Protein AF-A0A847LCC8-F1 (afdb_monomer_lite)

Structure (mmCIF, N/CA/C/O backbone):
data_AF-A0A847LCC8-F1
#
_entry.id   AF-A0A847LCC8-F1
#
loop_
_atom_site.group_PDB
_atom_site.id
_atom_site.type_symbol
_atom_site.label_atom_id
_atom_site.label_alt_id
_atom_site.label_comp_id
_atom_site.label_asym_id
_atom_site.label_entity_id
_atom_site.label_seq_id
_atom_site.pdbx_PDB_ins_code
_atom_site.Cartn_x
_atom_site.Cartn_y
_atom_site.Cartn_z
_atom_site.occupancy
_atom_site.B_iso_or_equiv
_atom_site.auth_seq_id
_atom_site.auth_comp_id
_atom_site.auth_asym_id
_atom_site.auth_atom_id
_atom_site.pdbx_PDB_model_num
ATOM 1 N N . MET A 1 1 ? -19.290 20.748 31.451 1.00 50.44 1 MET A N 1
ATOM 2 C CA . MET A 1 1 ? -19.610 19.726 30.429 1.00 50.44 1 MET A CA 1
ATOM 3 C C . MET A 1 1 ? -18.477 18.704 30.415 1.00 50.44 1 MET A C 1
ATOM 5 O O . MET A 1 1 ? -17.338 19.113 30.254 1.00 50.44 1 MET A O 1
ATOM 9 N N . ASN A 1 2 ? -18.740 17.424 30.703 1.00 63.62 2 ASN A N 1
ATOM 10 C CA . ASN A 1 2 ? -17.692 16.391 30.774 1.00 63.62 2 ASN A CA 1
ATOM 11 C C . ASN A 1 2 ? -17.306 15.938 29.350 1.00 63.62 2 ASN A C 1
ATOM 13 O O . ASN A 1 2 ? -18.190 15.743 28.515 1.00 63.62 2 ASN A O 1
ATOM 17 N N . LEU A 1 3 ? -16.008 15.760 29.081 1.00 32.47 3 LEU A N 1
ATOM 18 C CA . LEU A 1 3 ? -15.444 15.295 27.805 1.00 32.47 3 LEU A CA 1
ATOM 19 C C . LEU A 1 3 ? -16.153 14.038 27.263 1.00 32.47 3 LEU A C 1
ATOM 21 O O . LEU A 1 3 ? -16.410 13.941 26.067 1.00 32.47 3 LEU A O 1
ATOM 25 N N . ALA A 1 4 ? -16.569 13.126 28.146 1.00 39.47 4 ALA A N 1
ATOM 26 C CA . ALA A 1 4 ? -17.314 11.919 27.785 1.00 39.47 4 ALA A CA 1
ATOM 27 C C . ALA A 1 4 ? -18.737 12.193 27.253 1.00 39.47 4 ALA A C 1
ATOM 29 O O . ALA A 1 4 ? -19.298 11.384 26.516 1.00 39.47 4 ALA A O 1
ATOM 30 N N . ALA A 1 5 ? -19.359 13.312 27.630 1.00 43.81 5 ALA A N 1
ATOM 31 C CA . ALA A 1 5 ? -20.642 13.736 27.066 1.00 43.81 5 ALA A CA 1
ATOM 32 C C . ALA A 1 5 ? -20.447 14.359 25.677 1.00 43.81 5 ALA A C 1
ATOM 34 O O . ALA A 1 5 ? -21.179 14.019 24.753 1.00 43.81 5 ALA A O 1
ATOM 35 N N . ARG A 1 6 ? -19.402 15.180 25.509 1.00 47.28 6 ARG A N 1
ATOM 36 C CA . ARG A 1 6 ? -19.095 15.833 24.229 1.00 47.28 6 ARG A CA 1
ATOM 37 C C . ARG A 1 6 ? -18.637 14.844 23.154 1.00 47.28 6 ARG A C 1
ATOM 39 O O . ARG A 1 6 ? -19.018 14.980 22.000 1.00 47.28 6 ARG A O 1
ATOM 46 N N . LEU A 1 7 ? -17.885 13.812 23.541 1.00 43.38 7 LEU A N 1
ATOM 47 C CA . LEU A 1 7 ? -17.508 12.709 22.652 1.00 43.38 7 LEU A CA 1
ATOM 48 C C . LEU A 1 7 ? -18.726 11.912 22.171 1.00 43.38 7 LEU A C 1
ATOM 50 O O . LEU A 1 7 ? -18.793 11.575 20.994 1.00 43.38 7 LEU A O 1
ATOM 54 N N . ARG A 1 8 ? -19.704 11.639 23.045 1.00 54.06 8 ARG A N 1
ATOM 55 C CA . ARG A 1 8 ? -20.951 10.955 22.657 1.00 54.06 8 ARG A CA 1
ATOM 56 C C . ARG A 1 8 ? -21.787 11.792 21.692 1.00 54.06 8 ARG A C 1
ATOM 58 O O . ARG A 1 8 ? -22.306 11.246 20.729 1.00 54.06 8 ARG A O 1
ATOM 65 N N . GLU A 1 9 ? -21.862 13.098 21.925 1.00 56.12 9 GLU A N 1
ATOM 66 C CA . GLU A 1 9 ? -22.558 14.052 21.056 1.00 56.12 9 GLU A CA 1
ATOM 67 C C . GLU A 1 9 ? -21.910 14.126 19.664 1.00 56.12 9 GLU A C 1
ATOM 69 O O . GLU A 1 9 ? -22.580 13.865 18.673 1.00 56.12 9 GLU A O 1
ATOM 74 N N . MET A 1 10 ? -20.588 14.327 19.588 1.00 48.41 10 MET A N 1
ATOM 75 C CA . MET A 1 10 ? -19.845 14.320 18.317 1.00 48.41 10 MET A CA 1
ATOM 76 C C . MET A 1 10 ? -19.933 12.975 17.586 1.00 48.41 10 MET A C 1
ATOM 78 O O . MET A 1 10 ? -19.999 12.935 16.360 1.00 48.41 10 MET A O 1
ATOM 82 N N . THR A 1 11 ? -19.937 11.863 18.327 1.00 51.81 11 THR A N 1
ATOM 83 C CA . THR A 1 11 ? -20.130 10.534 17.734 1.00 51.81 11 THR A CA 1
ATOM 84 C C . THR A 1 11 ? -21.536 10.419 17.147 1.00 51.81 11 THR A C 1
ATOM 86 O O . THR A 1 11 ? -21.679 9.939 16.030 1.00 51.81 11 THR A O 1
ATOM 89 N N . GLY A 1 12 ? -22.563 10.915 17.846 1.00 56.81 12 GLY A N 1
ATOM 90 C CA . GLY A 1 12 ? -23.940 10.965 17.349 1.00 56.81 12 GLY A CA 1
ATOM 91 C C . GLY A 1 12 ? -24.100 11.827 16.094 1.00 56.81 12 GLY A C 1
ATOM 92 O O . GLY A 1 12 ? -24.717 11.384 15.130 1.00 56.81 12 GLY A O 1
ATOM 93 N N . GLU A 1 13 ? -23.490 13.015 16.065 1.00 63.62 13 GLU A N 1
ATOM 94 C CA . GLU A 1 13 ? -23.486 13.903 14.892 1.00 63.62 13 GLU A CA 1
ATOM 95 C C . GLU A 1 13 ? -22.791 13.254 13.687 1.00 63.62 13 GLU A C 1
ATOM 97 O O . GLU A 1 13 ? -23.299 13.305 12.567 1.00 63.62 13 GLU A O 1
ATOM 102 N N . MET A 1 14 ? -21.654 12.589 13.914 1.00 53.84 14 MET A N 1
ATOM 103 C CA . MET A 1 14 ? -20.924 11.878 12.865 1.00 53.84 14 MET A CA 1
ATOM 104 C C . MET A 1 14 ? -21.705 10.663 12.345 1.00 53.84 14 MET A C 1
ATOM 106 O O . MET A 1 14 ? -21.714 10.417 11.143 1.00 53.84 14 MET A O 1
ATOM 110 N N . LEU A 1 15 ? -22.383 9.917 13.225 1.00 58.84 15 LEU A N 1
ATOM 111 C CA . LEU A 1 15 ? -23.247 8.797 12.844 1.00 58.84 15 LEU A CA 1
ATOM 112 C C . LEU A 1 15 ? -24.429 9.273 11.988 1.00 58.84 15 LEU A C 1
ATOM 114 O O . LEU A 1 15 ? -24.654 8.706 10.923 1.00 58.84 15 LEU A O 1
ATOM 118 N N . ALA A 1 16 ? -25.101 10.353 12.394 1.00 60.75 16 ALA A N 1
ATOM 119 C CA . ALA A 1 16 ? -26.217 10.944 11.656 1.00 60.75 16 ALA A CA 1
ATOM 120 C C . ALA A 1 16 ? -25.798 11.509 10.287 1.00 60.75 16 ALA A C 1
ATOM 122 O O . ALA A 1 16 ? -26.540 11.402 9.314 1.00 60.75 16 ALA A O 1
ATOM 123 N N . ALA A 1 17 ? -24.593 12.081 10.185 1.00 56.44 17 ALA A N 1
ATOM 124 C CA . ALA A 1 17 ? -24.043 12.548 8.913 1.00 56.44 17 ALA A CA 1
ATOM 125 C C . ALA A 1 17 ? -23.745 11.398 7.935 1.00 56.44 17 ALA A C 1
ATOM 127 O O . ALA A 1 17 ? -23.802 11.602 6.722 1.00 56.44 17 ALA A O 1
ATOM 128 N N . LEU A 1 18 ? -23.434 10.204 8.452 1.00 52.88 18 LEU A N 1
ATOM 129 C CA . LEU A 1 18 ? -23.221 9.009 7.637 1.00 52.88 18 LEU A CA 1
ATOM 130 C C . LEU A 1 18 ? -24.541 8.407 7.137 1.00 52.88 18 LEU A C 1
ATOM 132 O O . LEU A 1 18 ? -24.569 7.939 6.012 1.00 52.88 18 LEU A O 1
ATOM 136 N N . ASP A 1 19 ? -25.632 8.464 7.902 1.00 58.28 19 ASP A N 1
ATOM 137 C CA . ASP A 1 19 ? -26.914 7.862 7.485 1.00 58.28 19 ASP A CA 1
ATOM 138 C C . ASP A 1 19 ? -27.663 8.677 6.399 1.00 58.28 19 ASP A C 1
ATOM 140 O O . ASP A 1 19 ? -28.569 8.165 5.750 1.00 58.28 19 ASP A O 1
ATOM 144 N N . GLY A 1 20 ? -27.241 9.920 6.119 1.00 45.81 20 GLY A N 1
ATOM 145 C CA . GLY A 1 20 ? -27.785 10.764 5.045 1.00 45.81 20 GLY A CA 1
ATOM 146 C C . GLY A 1 20 ? -29.237 11.243 5.273 1.00 45.81 20 GLY A C 1
ATOM 147 O O . GLY A 1 20 ? -29.994 10.656 6.041 1.00 45.81 20 GLY A O 1
ATOM 148 N N . PRO A 1 21 ? -29.676 12.352 4.644 1.00 44.09 21 PRO A N 1
ATOM 149 C CA . PRO A 1 21 ? -31.056 12.807 4.773 1.00 44.09 21 PRO A CA 1
ATOM 150 C C . PRO A 1 21 ? -31.989 11.941 3.917 1.00 44.09 21 PRO A C 1
ATOM 152 O O . PRO A 1 21 ? -31.964 12.022 2.687 1.00 44.09 21 PRO A O 1
ATOM 155 N N . ASP A 1 22 ? -32.848 11.167 4.578 1.00 51.97 22 ASP A N 1
ATOM 156 C CA . ASP A 1 22 ? -34.027 10.537 3.984 1.00 51.97 22 ASP A CA 1
ATOM 157 C C . ASP A 1 22 ? -34.842 11.600 3.223 1.00 51.97 22 ASP A C 1
ATOM 159 O O . ASP A 1 22 ? -35.244 12.628 3.784 1.00 51.97 22 ASP A O 1
ATOM 163 N N . ARG A 1 23 ? -35.030 11.413 1.913 1.00 43.56 23 ARG A N 1
ATOM 164 C CA . ARG A 1 23 ? -35.860 12.307 1.098 1.00 43.56 23 ARG A CA 1
ATOM 165 C C . ARG A 1 23 ? -36.958 11.52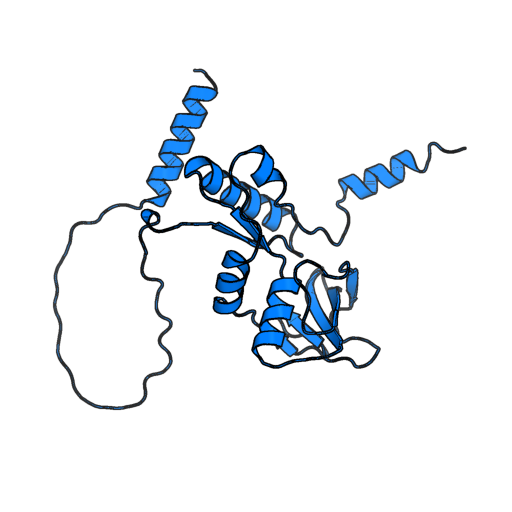9 0.397 1.00 43.56 23 ARG A C 1
ATOM 167 O O . ARG A 1 23 ? -36.759 10.897 -0.638 1.00 43.56 23 ARG A O 1
ATOM 174 N N . ALA A 1 24 ? -38.133 11.691 1.001 1.00 33.00 24 ALA A N 1
ATOM 175 C CA . ALA A 1 24 ? -39.467 11.599 0.437 1.00 33.00 24 ALA A CA 1
ATOM 176 C C . ALA A 1 24 ? -39.534 11.945 -1.063 1.00 33.00 24 ALA A C 1
ATOM 178 O O . ALA A 1 24 ? -38.885 12.874 -1.549 1.00 33.00 24 ALA A O 1
ATOM 179 N N . GLY A 1 25 ? -40.342 11.159 -1.774 1.00 37.19 25 GLY A N 1
ATOM 180 C CA . GLY A 1 25 ? -40.363 11.072 -3.227 1.00 37.19 25 GLY A CA 1
ATOM 181 C C . GLY A 1 25 ? -40.887 12.282 -4.004 1.00 37.19 25 GLY A C 1
ATOM 182 O O . GLY A 1 25 ? -41.509 13.198 -3.477 1.00 37.19 25 GLY A O 1
ATOM 183 N N . SER A 1 26 ? -40.638 12.218 -5.314 1.00 30.36 26 SER A N 1
ATOM 184 C CA . SER A 1 26 ? -41.288 12.979 -6.392 1.00 30.36 26 SER A CA 1
ATOM 185 C C . SER A 1 26 ? -40.983 12.271 -7.736 1.00 30.36 26 SER A C 1
ATOM 187 O O . SER A 1 26 ? -40.106 11.404 -7.754 1.00 30.36 26 SER A O 1
ATOM 189 N N . PRO A 1 27 ? -41.733 12.490 -8.832 1.00 34.44 27 PRO A N 1
ATOM 190 C CA . PRO A 1 27 ? -42.556 11.467 -9.462 1.00 34.44 27 PRO A CA 1
ATOM 191 C C . PRO A 1 27 ? -41.856 10.788 -10.643 1.00 34.44 27 PRO A C 1
ATOM 193 O O . PRO A 1 27 ? -40.940 11.320 -11.265 1.00 34.44 27 PRO A O 1
ATOM 196 N N . ARG A 1 28 ? -42.341 9.585 -10.948 1.00 40.44 28 ARG A N 1
ATOM 197 C CA . ARG A 1 28 ? -41.956 8.782 -12.108 1.00 40.44 28 ARG A CA 1
ATOM 198 C C . ARG A 1 28 ? -42.607 9.363 -13.362 1.00 40.44 28 ARG A C 1
ATOM 200 O O . ARG A 1 28 ? -43.828 9.376 -13.415 1.00 40.44 28 ARG A O 1
ATOM 207 N N . ASP A 1 29 ? -41.805 9.702 -14.363 1.00 31.48 29 ASP A N 1
ATOM 208 C CA . ASP A 1 29 ? -42.234 9.720 -15.763 1.00 31.48 29 ASP A CA 1
ATOM 209 C C . ASP A 1 29 ? -41.169 9.019 -16.612 1.00 31.48 29 ASP A C 1
ATOM 211 O O . ASP A 1 29 ? -39.997 9.398 -16.623 1.00 31.48 29 ASP A O 1
ATOM 215 N N . GLY A 1 30 ? -41.578 7.932 -17.266 1.00 36.09 30 GLY A N 1
ATOM 216 C CA . GLY A 1 30 ? -40.804 7.274 -18.317 1.00 36.09 30 GLY 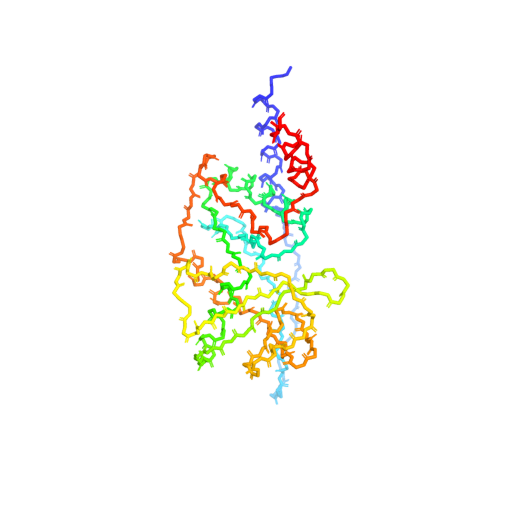A CA 1
ATOM 217 C C . GLY A 1 30 ? -41.080 7.914 -19.680 1.00 36.09 30 GLY A C 1
ATOM 218 O O . GLY A 1 30 ? -42.034 8.674 -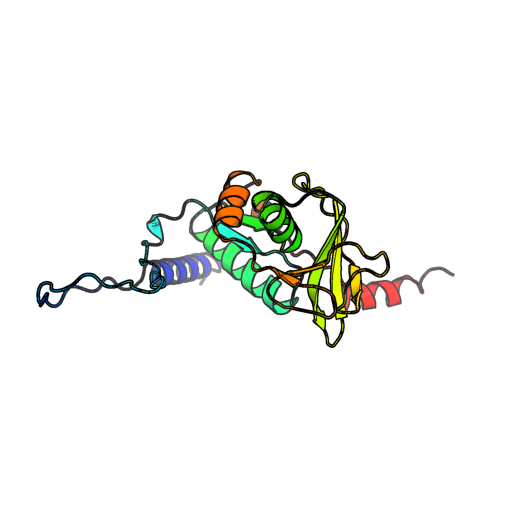19.835 1.00 36.09 30 GLY A O 1
ATOM 219 N N . PRO A 1 31 ? -40.303 7.539 -20.704 1.00 33.38 31 PRO A N 1
ATOM 220 C CA . PRO A 1 31 ? -40.949 6.780 -21.771 1.00 33.38 31 PRO A CA 1
ATOM 221 C C . PRO A 1 31 ? -40.146 5.547 -22.211 1.00 33.38 31 PRO A C 1
ATOM 223 O O . PRO A 1 31 ? -38.953 5.413 -21.945 1.00 33.38 31 PRO A O 1
ATOM 226 N N . GLY A 1 32 ? -40.879 4.620 -22.832 1.00 29.89 32 GLY A N 1
ATOM 227 C CA . GLY A 1 32 ? -40.450 3.303 -23.296 1.00 29.89 32 GLY A CA 1
ATOM 228 C C . GLY A 1 32 ? -39.572 3.284 -24.563 1.00 29.89 32 GLY A C 1
ATOM 229 O O . GLY A 1 32 ? -39.060 4.321 -24.975 1.00 29.89 32 GLY A O 1
ATOM 230 N N . PRO A 1 33 ? -39.357 2.083 -25.138 1.00 47.75 33 PRO A N 1
ATOM 231 C CA . PRO A 1 33 ? -38.092 1.673 -25.754 1.00 47.75 33 PRO A CA 1
ATOM 232 C C . PRO A 1 33 ? -38.113 1.693 -27.288 1.00 47.75 33 PRO A C 1
ATOM 234 O O . PRO A 1 33 ? -39.150 1.397 -27.859 1.00 47.75 33 PRO A O 1
ATOM 237 N N . ASP A 1 34 ? -36.955 1.904 -27.929 1.00 31.31 34 ASP A N 1
ATOM 238 C CA . ASP A 1 34 ? -36.699 1.514 -29.327 1.00 31.31 34 ASP A CA 1
ATOM 239 C C . ASP A 1 34 ? -35.185 1.340 -29.608 1.00 31.31 34 ASP A C 1
ATOM 241 O O . ASP A 1 34 ? -34.398 2.265 -29.412 1.00 31.31 34 ASP A O 1
ATOM 245 N N . GLY A 1 35 ? -34.793 0.163 -30.125 1.00 30.02 35 GLY A N 1
ATOM 246 C CA . GLY A 1 35 ? -33.604 -0.027 -30.981 1.00 30.02 35 GLY A CA 1
ATOM 247 C C . GLY A 1 35 ? -32.305 -0.589 -30.354 1.00 30.02 35 GLY A C 1
ATOM 248 O O . GLY A 1 35 ? -31.765 0.008 -29.424 1.00 30.02 35 GLY A O 1
ATOM 249 N N . PRO A 1 36 ? -31.730 -1.697 -30.884 1.00 44.12 36 PRO A N 1
ATOM 250 C CA . PRO A 1 36 ? -30.499 -2.301 -30.379 1.00 44.12 36 PRO A CA 1
ATOM 251 C C . PRO A 1 36 ? -29.261 -1.689 -31.054 1.00 44.12 36 PRO A C 1
ATOM 253 O O . PRO A 1 36 ? -29.088 -1.762 -32.268 1.00 44.12 36 PRO A O 1
ATOM 256 N N . GLY A 1 37 ? -28.362 -1.118 -30.259 1.00 30.03 37 GLY A N 1
ATOM 257 C CA . GLY A 1 37 ? -27.081 -0.600 -30.727 1.00 30.03 37 GLY A CA 1
ATOM 258 C C . GLY A 1 37 ? -26.143 -0.417 -29.543 1.00 30.03 37 GLY A C 1
ATOM 259 O O . GLY A 1 37 ? -26.525 0.178 -28.541 1.00 30.03 37 GLY A O 1
ATOM 260 N N . ALA A 1 38 ? -24.954 -1.007 -29.636 1.00 45.34 38 ALA A N 1
ATOM 261 C CA . ALA A 1 38 ? -23.954 -1.116 -28.579 1.00 45.34 38 ALA A CA 1
ATOM 262 C C . ALA A 1 38 ? -23.796 0.165 -27.733 1.00 45.34 38 ALA A C 1
ATOM 264 O O . ALA A 1 38 ? -23.402 1.214 -28.240 1.00 45.34 38 ALA A O 1
ATOM 265 N N . ALA A 1 39 ? -24.067 0.058 -26.429 1.00 29.02 39 ALA A N 1
ATOM 266 C CA . ALA A 1 39 ? -23.840 1.134 -25.471 1.00 29.02 39 ALA A CA 1
ATOM 267 C C . ALA A 1 39 ? -22.475 0.954 -24.775 1.00 29.02 39 ALA A C 1
ATOM 269 O O . ALA A 1 39 ? -22.140 -0.167 -24.379 1.00 29.02 39 ALA A O 1
ATOM 270 N N . PRO A 1 40 ? -21.691 2.033 -24.593 1.00 34.56 40 PRO A N 1
ATOM 271 C CA . PRO A 1 40 ? -20.444 1.994 -23.838 1.00 34.56 40 PRO A CA 1
ATOM 272 C C . PRO A 1 40 ? -20.736 1.640 -22.377 1.00 34.56 40 PRO A C 1
ATOM 274 O O . PRO A 1 40 ? -21.823 1.936 -21.876 1.00 34.56 40 PRO A O 1
ATOM 277 N N . VAL A 1 41 ? -19.760 1.027 -21.698 1.00 42.53 41 VAL A N 1
ATOM 278 C CA . VAL A 1 41 ? -19.773 0.765 -20.251 1.00 42.53 41 VAL A CA 1
ATOM 279 C C . VAL A 1 41 ? -20.181 2.050 -19.527 1.00 42.53 41 VAL A C 1
ATOM 281 O O . VAL A 1 41 ? -19.372 2.950 -19.312 1.00 42.53 41 VAL A O 1
ATOM 284 N N . ARG A 1 42 ? -21.471 2.163 -19.186 1.00 33.19 42 ARG A N 1
ATOM 285 C CA . ARG A 1 42 ? -21.963 3.185 -18.272 1.00 33.19 42 ARG A CA 1
ATOM 286 C C . ARG A 1 42 ? -21.297 2.869 -16.948 1.00 33.19 42 ARG A C 1
ATOM 288 O O . ARG A 1 42 ? -21.537 1.804 -16.381 1.00 33.19 42 ARG A O 1
ATOM 295 N N . SER A 1 43 ? -20.459 3.785 -16.478 1.00 38.81 43 SER A N 1
ATOM 296 C CA . SER A 1 43 ? -20.070 3.830 -15.080 1.00 38.81 43 SER A CA 1
ATOM 297 C C . SER A 1 43 ? -21.356 3.752 -14.263 1.00 38.81 43 SER A C 1
ATOM 299 O O . SER A 1 43 ? -22.201 4.649 -14.298 1.00 38.81 43 SER A O 1
ATOM 301 N N . ALA A 1 44 ? -21.563 2.617 -13.600 1.00 37.31 44 ALA A N 1
ATOM 302 C CA . ALA A 1 44 ? -22.604 2.511 -12.605 1.00 37.31 44 ALA A CA 1
ATOM 303 C C . ALA A 1 44 ? -22.266 3.568 -11.553 1.00 37.31 44 ALA A C 1
ATOM 305 O O . ALA A 1 44 ? -21.279 3.436 -10.829 1.00 37.31 44 ALA A O 1
ATOM 306 N N . ALA A 1 45 ? -23.037 4.656 -11.522 1.00 35.22 45 ALA A N 1
ATOM 307 C CA . ALA A 1 45 ? -23.047 5.543 -10.374 1.00 35.22 45 ALA A CA 1
ATOM 308 C C . ALA A 1 45 ? -23.224 4.651 -9.136 1.00 35.22 45 ALA A C 1
ATOM 310 O O . ALA A 1 45 ? -24.074 3.749 -9.183 1.00 35.22 45 ALA A O 1
ATOM 311 N N . PRO A 1 46 ? -22.416 4.820 -8.074 1.00 37.25 46 PRO A N 1
ATOM 312 C CA . PRO A 1 46 ? -22.577 4.001 -6.889 1.00 37.25 46 PRO A CA 1
ATOM 313 C C . PRO A 1 46 ? -24.025 4.154 -6.433 1.00 37.25 46 PRO A C 1
ATOM 315 O O . PRO A 1 46 ? -24.498 5.266 -6.188 1.00 37.25 46 PRO A O 1
ATOM 318 N N . ARG A 1 47 ? -24.755 3.035 -6.372 1.00 38.97 47 ARG A N 1
ATOM 319 C CA . ARG A 1 47 ? -25.980 2.997 -5.578 1.00 38.97 47 ARG A CA 1
ATOM 320 C C . ARG A 1 47 ? -25.538 3.429 -4.189 1.00 38.97 47 ARG A C 1
ATOM 322 O O . ARG A 1 47 ? -24.588 2.850 -3.668 1.00 38.97 47 ARG A O 1
ATOM 329 N N . ALA A 1 48 ? -26.168 4.462 -3.640 1.00 40.94 48 ALA A N 1
ATOM 330 C CA . ALA A 1 48 ? -26.030 4.787 -2.233 1.00 40.94 48 ALA A CA 1
ATOM 331 C C . ALA A 1 48 ? -26.613 3.599 -1.458 1.00 40.94 48 ALA A C 1
ATOM 333 O O . ALA A 1 48 ? -27.801 3.547 -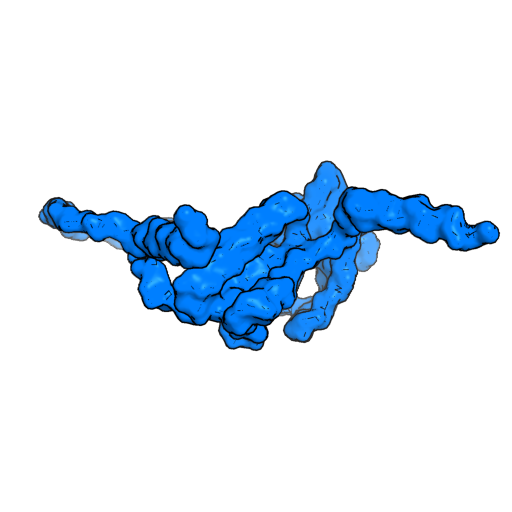1.159 1.00 40.94 48 ALA A O 1
ATOM 334 N N . SER A 1 49 ? -25.801 2.561 -1.279 1.00 50.72 49 SER A N 1
ATOM 335 C CA . SER A 1 49 ? -26.031 1.537 -0.284 1.00 50.72 49 SER A CA 1
ATOM 336 C C . SER A 1 49 ? -25.987 2.272 1.036 1.00 50.72 49 SER A C 1
ATOM 338 O O . SER A 1 49 ? -24.962 2.871 1.367 1.00 50.72 49 SER A O 1
ATOM 340 N N . ASP A 1 50 ? -27.121 2.282 1.720 1.00 55.75 50 ASP A N 1
ATOM 341 C CA . ASP A 1 50 ? -27.227 2.809 3.065 1.00 55.75 50 ASP A CA 1
ATOM 342 C C . ASP A 1 50 ? -26.054 2.273 3.905 1.00 55.75 50 ASP A C 1
ATOM 344 O O . ASP A 1 50 ? -25.720 1.081 3.835 1.00 55.75 50 ASP A O 1
ATOM 348 N N . PHE A 1 51 ? -25.376 3.152 4.645 1.00 58.75 51 PHE A N 1
ATOM 349 C CA . PHE A 1 51 ? -24.163 2.801 5.397 1.00 58.75 51 PHE A CA 1
ATOM 350 C C . PHE A 1 51 ? -24.439 1.717 6.454 1.00 58.75 51 PHE A C 1
ATOM 352 O O . PHE A 1 51 ? -23.506 1.078 6.942 1.00 58.75 51 PHE A O 1
ATOM 359 N N . ALA A 1 52 ? -25.717 1.460 6.750 1.00 65.44 52 ALA A N 1
ATOM 360 C CA . ALA A 1 52 ? -26.208 0.346 7.551 1.00 65.44 52 ALA A CA 1
ATOM 361 C C . ALA A 1 52 ? -25.758 -1.046 7.059 1.00 65.44 52 ALA A C 1
ATOM 363 O O . ALA A 1 52 ? -25.694 -1.975 7.860 1.00 65.44 52 ALA A O 1
ATOM 364 N N . GLY A 1 53 ? -25.437 -1.209 5.770 1.00 73.44 53 GLY A N 1
ATOM 365 C CA . GLY A 1 53 ? -25.009 -2.492 5.197 1.00 73.44 53 GLY A CA 1
ATOM 366 C C . GLY A 1 53 ? -23.509 -2.794 5.293 1.00 73.44 53 GLY A C 1
ATOM 367 O O . GLY A 1 53 ? -23.081 -3.838 4.804 1.00 73.44 53 GLY A O 1
ATOM 368 N N . LEU A 1 54 ? -22.698 -1.893 5.857 1.00 80.19 54 LEU A N 1
ATOM 369 C CA . LEU A 1 54 ? -21.248 -2.079 5.944 1.00 80.19 54 LEU A CA 1
ATOM 370 C C . LEU A 1 54 ? -20.881 -3.031 7.087 1.00 80.19 54 LEU A C 1
ATOM 372 O O . LEU A 1 54 ? -21.165 -2.758 8.249 1.00 80.19 54 LEU A O 1
ATOM 376 N N . ASP A 1 55 ? -20.187 -4.114 6.755 1.00 85.62 55 ASP A N 1
ATOM 377 C CA . ASP A 1 55 ? -19.703 -5.126 7.698 1.00 85.62 55 ASP A CA 1
ATOM 378 C C . ASP A 1 55 ? -18.222 -4.944 8.068 1.00 85.62 55 ASP A C 1
ATOM 380 O O . ASP A 1 55 ? -17.784 -5.410 9.120 1.00 85.62 55 ASP A O 1
ATOM 384 N N . ARG A 1 56 ? -17.445 -4.235 7.236 1.00 89.19 56 ARG A N 1
ATOM 385 C CA . ARG A 1 56 ? -16.078 -3.788 7.538 1.00 89.19 56 ARG A CA 1
ATOM 386 C C . ARG A 1 56 ? -15.678 -2.534 6.775 1.00 89.19 56 ARG A C 1
ATOM 388 O O . ARG A 1 56 ? -16.274 -2.157 5.770 1.00 89.19 56 ARG A O 1
ATOM 395 N N . LEU A 1 57 ? -14.577 -1.942 7.220 1.00 89.56 57 LEU A N 1
ATOM 396 C CA . LEU A 1 57 ? -13.917 -0.814 6.577 1.00 89.56 57 LEU A CA 1
ATOM 397 C C . LEU A 1 57 ? -12.521 -1.219 6.100 1.00 89.56 57 LEU A C 1
ATOM 399 O O . LEU A 1 57 ? -11.838 -2.012 6.744 1.00 89.56 57 LEU A O 1
ATOM 403 N N . GLY A 1 58 ? -12.086 -0.656 4.976 1.00 88.88 58 GLY A N 1
ATOM 404 C CA . GLY A 1 58 ? -10.736 -0.823 4.443 1.00 88.88 58 GLY A CA 1
ATOM 405 C C . GLY A 1 58 ? -10.066 0.533 4.261 1.00 88.88 58 GLY A C 1
ATOM 406 O O . GLY A 1 58 ? -10.699 1.475 3.787 1.00 88.88 58 GLY A O 1
ATOM 407 N N . VAL A 1 59 ? -8.790 0.638 4.623 1.00 89.62 59 VAL A N 1
ATOM 408 C CA . VAL A 1 59 ? -7.985 1.847 4.427 1.00 89.62 59 VAL A CA 1
ATOM 409 C C . VAL A 1 59 ? -6.646 1.498 3.787 1.00 89.62 59 VAL A C 1
ATOM 411 O O . VAL A 1 59 ? -5.971 0.552 4.194 1.00 89.62 59 VAL A O 1
ATOM 414 N N . CYS A 1 60 ? -6.253 2.281 2.781 1.00 87.62 60 CYS A N 1
ATOM 415 C CA . CYS A 1 60 ? -4.928 2.160 2.186 1.00 87.62 60 CYS A CA 1
ATOM 416 C C . CYS A 1 60 ? -3.880 2.745 3.144 1.00 87.62 60 CYS A C 1
ATOM 418 O O . CYS A 1 60 ? -3.980 3.915 3.521 1.00 87.62 60 CYS A O 1
ATOM 420 N N . THR A 1 61 ? -2.887 1.953 3.544 1.00 88.44 61 THR A N 1
ATOM 421 C CA . THR A 1 61 ? -1.858 2.357 4.517 1.00 88.44 61 THR A CA 1
ATOM 422 C C . THR A 1 61 ? -0.634 3.002 3.873 1.00 88.44 61 THR A C 1
ATOM 424 O O . THR A 1 61 ? 0.186 3.573 4.589 1.00 88.44 61 THR A O 1
ATOM 427 N N . GLY A 1 62 ? -0.531 2.999 2.543 1.00 85.25 62 GLY A N 1
ATOM 428 C CA . GLY A 1 62 ? 0.541 3.663 1.800 1.00 85.25 62 GLY A CA 1
ATOM 429 C C . GLY A 1 62 ? 1.279 2.731 0.836 1.00 85.25 62 GLY A C 1
ATOM 430 O O . GLY A 1 62 ? 0.782 1.647 0.552 1.00 85.25 62 GLY A O 1
ATOM 431 N N . PRO A 1 63 ? 2.440 3.152 0.308 1.00 85.31 63 PRO A N 1
ATOM 432 C CA . PRO A 1 63 ? 3.085 4.443 0.563 1.00 85.31 63 PRO A CA 1
ATOM 433 C C . PRO A 1 63 ? 2.320 5.627 -0.053 1.00 85.31 63 PRO A C 1
ATOM 435 O O . PRO A 1 63 ? 1.504 5.463 -0.957 1.00 85.31 63 PRO A O 1
ATOM 438 N N . GLY A 1 64 ? 2.568 6.840 0.448 1.00 83.00 64 GLY A N 1
ATOM 439 C CA . GLY A 1 64 ? 1.911 8.055 -0.035 1.00 83.00 64 GLY A CA 1
ATOM 440 C C . GLY A 1 64 ? 2.188 9.280 0.837 1.00 83.00 64 GLY A C 1
ATOM 441 O O . GLY A 1 64 ? 3.080 9.274 1.684 1.00 83.00 64 GLY A O 1
ATOM 442 N N . SER A 1 65 ? 1.408 10.346 0.635 1.00 80.62 65 SER A N 1
ATOM 443 C CA . SER A 1 65 ? 1.523 11.577 1.428 1.00 80.62 65 SER A CA 1
ATOM 444 C C . SER A 1 65 ? 1.285 11.309 2.915 1.00 80.62 65 SER A C 1
ATOM 446 O O . SER A 1 65 ? 0.219 10.827 3.299 1.00 80.62 65 SER A O 1
ATOM 448 N N . LEU A 1 66 ? 2.249 11.697 3.756 1.00 78.44 66 LEU A N 1
ATOM 449 C CA . LEU A 1 66 ? 2.184 11.550 5.214 1.00 78.44 66 LEU A CA 1
ATOM 450 C C . LEU A 1 66 ? 0.909 12.178 5.796 1.00 78.44 66 LEU A C 1
ATOM 452 O O . LEU A 1 66 ? 0.219 11.558 6.606 1.00 78.44 66 LEU A O 1
ATOM 456 N N . THR A 1 67 ? 0.571 13.392 5.354 1.00 79.44 67 THR A N 1
ATOM 457 C CA . THR A 1 67 ? -0.644 14.091 5.789 1.00 79.44 67 THR A CA 1
ATOM 458 C C . THR A 1 67 ? -1.892 13.345 5.334 1.00 79.44 67 THR A C 1
ATOM 460 O O . THR A 1 67 ? -2.791 13.115 6.139 1.00 79.44 67 THR A O 1
ATOM 463 N N . GLY A 1 68 ? -1.932 12.910 4.070 1.00 82.44 68 GLY A N 1
ATOM 464 C CA . GLY A 1 68 ? -3.079 12.188 3.517 1.00 82.44 68 GLY A CA 1
ATOM 465 C C . GLY A 1 68 ? -3.355 10.877 4.255 1.00 82.44 68 GLY A C 1
ATOM 466 O O . GLY A 1 68 ? -4.489 10.630 4.662 1.00 82.44 68 GLY A O 1
ATOM 467 N N . LEU A 1 69 ? -2.312 10.079 4.503 1.00 85.31 69 LEU A N 1
ATOM 468 C CA . LEU A 1 69 ? -2.421 8.802 5.212 1.00 85.31 69 LEU A CA 1
ATOM 469 C C . LEU A 1 69 ? -2.920 8.988 6.648 1.00 85.31 69 LEU A C 1
ATOM 471 O O . LEU A 1 69 ? -3.802 8.260 7.095 1.00 85.31 69 LEU A O 1
ATOM 475 N N . ARG A 1 70 ? -2.408 9.994 7.369 1.00 84.62 70 ARG A N 1
ATOM 476 C CA . ARG A 1 70 ? -2.837 10.273 8.749 1.00 84.62 70 ARG A CA 1
ATOM 477 C C . ARG A 1 70 ? -4.278 10.762 8.828 1.00 84.62 70 ARG A C 1
ATOM 479 O O . ARG A 1 70 ? -5.004 10.328 9.722 1.00 84.62 70 ARG A O 1
ATOM 486 N N . VAL A 1 71 ? -4.691 11.642 7.915 1.00 86.69 71 VAL A N 1
ATOM 487 C CA . VAL A 1 71 ? -6.071 12.148 7.858 1.00 86.69 71 VAL A CA 1
ATOM 488 C C . VAL A 1 71 ? -7.036 11.006 7.547 1.00 86.69 71 VAL A C 1
ATOM 490 O O . VAL A 1 71 ? -7.985 10.798 8.301 1.00 86.69 71 VAL A O 1
ATOM 493 N N . ALA A 1 72 ? -6.759 10.220 6.502 1.00 85.75 72 ALA A N 1
ATOM 494 C CA . ALA A 1 72 ? -7.594 9.085 6.118 1.00 85.75 72 ALA A CA 1
ATOM 495 C C . ALA A 1 72 ? -7.707 8.060 7.254 1.00 85.75 72 ALA A C 1
ATOM 497 O O . ALA A 1 72 ? -8.808 7.682 7.649 1.00 85.75 72 ALA A O 1
ATOM 498 N N . LEU A 1 73 ? -6.581 7.657 7.841 1.00 87.81 73 LEU A N 1
ATOM 499 C CA . LEU A 1 73 ? -6.571 6.667 8.910 1.00 87.81 73 LEU A CA 1
ATOM 500 C C . LEU A 1 73 ? -7.304 7.156 10.166 1.00 87.81 73 LEU A C 1
ATOM 502 O O . LEU A 1 73 ? -8.025 6.382 10.791 1.00 87.81 73 LEU A O 1
ATOM 506 N N . SER A 1 74 ? -7.169 8.437 10.522 1.00 87.88 74 SER A N 1
ATOM 507 C CA . SER A 1 74 ? -7.906 9.027 11.650 1.00 87.88 74 SER A CA 1
ATOM 508 C C . SER A 1 74 ? -9.415 9.009 11.406 1.00 87.88 74 SER A C 1
ATOM 510 O O . SER A 1 74 ? -10.173 8.625 12.295 1.00 87.88 74 SER A O 1
ATOM 512 N N . PHE A 1 75 ? -9.844 9.356 10.190 1.00 89.19 75 PHE A N 1
ATOM 513 C CA . PHE A 1 75 ? -11.247 9.318 9.785 1.00 89.19 75 PHE A CA 1
ATOM 514 C C . PHE A 1 75 ? -11.823 7.895 9.843 1.00 89.19 75 PHE A C 1
ATOM 516 O O . PHE A 1 75 ? -12.819 7.658 10.524 1.00 89.19 75 PHE A O 1
ATOM 523 N N . PHE A 1 76 ? -11.162 6.920 9.213 1.00 89.88 76 PHE A N 1
ATOM 524 C CA . PHE A 1 76 ? -11.631 5.531 9.201 1.00 89.88 76 PHE A CA 1
ATOM 525 C C . PHE A 1 76 ? -11.639 4.889 10.590 1.00 89.88 76 PHE A C 1
ATOM 527 O O . PHE A 1 76 ? -12.568 4.152 10.911 1.00 89.88 76 PHE A O 1
ATOM 534 N N . ARG A 1 77 ? -10.659 5.201 11.446 1.00 88.94 77 ARG A N 1
ATOM 535 C CA . ARG A 1 77 ? -10.658 4.752 12.847 1.00 88.94 77 ARG A CA 1
ATOM 536 C C . ARG A 1 77 ? -11.822 5.336 13.639 1.00 88.94 77 ARG A C 1
ATOM 538 O O . ARG A 1 77 ? -12.408 4.619 14.444 1.00 88.94 77 ARG A O 1
ATOM 545 N N . ALA A 1 78 ? -12.164 6.605 13.417 1.00 88.19 78 ALA A N 1
ATOM 546 C CA . ALA A 1 78 ? -13.296 7.236 14.087 1.00 88.19 78 ALA A CA 1
ATOM 547 C C . ALA A 1 78 ? -14.617 6.549 13.707 1.00 88.19 78 ALA A C 1
ATOM 549 O O . ALA A 1 78 ? -15.403 6.218 14.591 1.00 88.19 78 ALA A O 1
ATOM 550 N N . ILE A 1 79 ? -14.830 6.258 12.418 1.00 87.06 79 ILE A N 1
ATOM 551 C CA . ILE A 1 79 ? -16.017 5.521 11.954 1.00 87.06 79 ILE A CA 1
ATOM 552 C C . ILE A 1 79 ? -16.024 4.091 12.503 1.00 87.06 79 ILE A C 1
ATOM 554 O O . ILE A 1 79 ? -17.038 3.657 13.048 1.00 87.06 79 ILE A O 1
ATOM 558 N N . ALA A 1 80 ? -14.897 3.378 12.407 1.00 88.06 80 ALA A N 1
ATOM 559 C CA . ALA A 1 80 ? -14.753 2.019 12.925 1.00 88.06 80 ALA A CA 1
ATOM 560 C C . ALA A 1 80 ? -15.104 1.947 14.418 1.00 88.06 80 ALA A C 1
ATOM 562 O O . ALA A 1 80 ? -15.849 1.069 14.840 1.00 88.06 80 ALA A O 1
ATOM 563 N N . LEU A 1 81 ? -14.631 2.913 15.212 1.00 86.75 81 LEU A N 1
ATOM 564 C CA . LEU A 1 81 ? -14.933 2.994 16.637 1.00 86.75 81 LEU A CA 1
ATOM 565 C C . LEU A 1 81 ? -16.405 3.343 16.900 1.00 86.75 81 LEU A C 1
ATOM 567 O O . LEU A 1 81 ? -17.027 2.723 17.757 1.00 86.75 81 LEU A O 1
ATOM 571 N N . ALA A 1 82 ? -16.963 4.308 16.164 1.00 86.62 82 ALA A N 1
ATOM 572 C CA . ALA A 1 82 ? -18.345 4.758 16.330 1.00 86.62 82 ALA A CA 1
ATOM 573 C C . ALA A 1 82 ? -19.372 3.667 15.991 1.00 86.62 82 ALA A C 1
ATOM 575 O O . ALA A 1 82 ? -20.415 3.582 16.633 1.00 86.62 82 ALA A O 1
ATOM 576 N N . ARG A 1 83 ? -19.077 2.838 14.983 1.00 84.69 83 ARG A N 1
ATOM 577 C CA . ARG A 1 83 ? -19.963 1.771 14.491 1.00 84.69 83 ARG A CA 1
ATOM 578 C C . ARG A 1 83 ? -19.592 0.377 15.009 1.00 84.69 83 ARG A C 1
ATOM 580 O O . ARG A 1 83 ? -20.322 -0.570 14.749 1.00 84.69 83 ARG A O 1
ATOM 587 N N . GLY A 1 84 ? -18.468 0.233 15.713 1.00 84.94 84 GLY A N 1
ATOM 588 C CA . GLY A 1 84 ? -17.949 -1.072 16.137 1.00 84.94 84 GLY A CA 1
ATOM 589 C C . GLY A 1 84 ? -17.513 -1.968 14.971 1.00 84.94 84 GLY A C 1
ATOM 590 O O . GLY A 1 84 ? -17.539 -3.189 15.105 1.00 84.94 84 GLY A O 1
ATOM 591 N N . LEU A 1 85 ? -17.139 -1.378 13.831 1.00 87.62 85 LEU A N 1
ATOM 592 C CA . LEU A 1 85 ? -16.777 -2.119 12.624 1.00 87.62 85 LEU A CA 1
ATOM 593 C C . LEU A 1 85 ? -15.288 -2.500 12.614 1.00 87.62 85 LEU A C 1
ATOM 595 O O . LEU A 1 85 ? -14.449 -1.714 13.067 1.00 87.62 85 LEU A O 1
ATOM 599 N N . PRO A 1 86 ? -14.931 -3.664 12.043 1.00 88.94 86 PRO A N 1
ATOM 600 C CA . PRO A 1 86 ? -13.547 -4.006 11.753 1.00 88.94 86 PRO A CA 1
ATOM 601 C C . PRO A 1 86 ? -12.908 -3.026 10.761 1.00 88.94 86 PRO A C 1
ATOM 603 O O . PRO A 1 86 ? -13.553 -2.611 9.796 1.00 88.94 86 PRO A O 1
ATOM 606 N N . LEU A 1 87 ? -11.624 -2.706 10.954 1.00 89.31 87 LEU A N 1
ATOM 607 C CA . LEU A 1 87 ? -10.836 -1.893 10.018 1.00 89.31 87 LEU A CA 1
ATOM 608 C C . LEU A 1 87 ? -9.637 -2.680 9.490 1.00 89.31 87 LEU A C 1
ATOM 610 O O . LEU A 1 87 ? -8.762 -3.069 10.257 1.00 89.31 87 LEU A O 1
ATOM 614 N N . VAL A 1 88 ? -9.562 -2.846 8.175 1.00 89.56 88 VAL A N 1
ATOM 615 C CA . VAL A 1 88 ? -8.456 -3.513 7.485 1.00 89.56 88 VAL A CA 1
ATOM 616 C C . VAL A 1 88 ? -7.494 -2.477 6.920 1.00 89.56 88 VAL A C 1
ATOM 618 O O . VAL A 1 88 ? -7.908 -1.578 6.188 1.00 89.56 88 VAL A O 1
ATOM 621 N N . GLY A 1 89 ? -6.207 -2.622 7.225 1.00 88.50 89 GLY A N 1
ATOM 622 C CA . GLY A 1 89 ? -5.138 -1.903 6.536 1.00 88.50 89 GLY A CA 1
ATOM 623 C C . GLY A 1 89 ? -4.596 -2.711 5.368 1.00 88.50 89 GLY A C 1
ATOM 624 O O . GLY A 1 89 ? -4.286 -3.886 5.542 1.00 88.50 89 GLY A O 1
ATOM 625 N N . LEU A 1 90 ? -4.443 -2.079 4.207 1.00 88.88 90 LEU A N 1
ATOM 626 C CA . LEU A 1 90 ? -3.790 -2.679 3.045 1.00 88.88 90 LEU A CA 1
ATOM 627 C C . LEU A 1 90 ? -2.832 -1.670 2.416 1.00 88.88 90 LEU A C 1
ATOM 629 O O . LEU A 1 90 ? -3.215 -0.527 2.180 1.00 88.88 90 LEU A O 1
ATOM 633 N N . ASP A 1 91 ? -1.610 -2.076 2.105 1.00 91.44 91 ASP A N 1
ATOM 634 C CA . ASP A 1 91 ? -0.697 -1.228 1.350 1.00 91.44 91 ASP A CA 1
ATOM 635 C C . ASP A 1 91 ? -0.936 -1.347 -0.170 1.00 91.44 91 ASP A C 1
ATOM 637 O O . ASP A 1 91 ? -1.487 -2.320 -0.698 1.00 91.44 91 ASP A O 1
ATOM 641 N N . LEU A 1 92 ? -0.518 -0.315 -0.895 1.00 91.75 92 LEU A N 1
ATOM 642 C CA . LEU A 1 92 ? -0.733 -0.180 -2.327 1.00 91.75 92 LEU A CA 1
ATOM 643 C C . LEU A 1 92 ? 0.052 -1.229 -3.130 1.00 91.75 92 LEU A C 1
ATOM 645 O O . LEU A 1 92 ? -0.423 -1.650 -4.185 1.00 91.75 92 LEU A O 1
ATOM 649 N N . PHE A 1 93 ? 1.218 -1.670 -2.645 1.00 94.50 93 PHE A N 1
ATOM 650 C CA . PHE A 1 93 ? 2.047 -2.654 -3.339 1.00 94.50 93 PHE A CA 1
ATOM 651 C C . PHE A 1 93 ? 1.452 -4.053 -3.254 1.00 94.50 93 PHE A C 1
ATOM 653 O O . PHE A 1 93 ? 1.349 -4.710 -4.286 1.00 94.50 93 PHE A O 1
ATOM 660 N N . THR A 1 94 ? 0.978 -4.481 -2.084 1.00 93.25 94 THR A N 1
ATOM 661 C CA . THR A 1 94 ? 0.240 -5.738 -1.921 1.00 93.25 94 THR A CA 1
ATOM 662 C C . THR A 1 94 ? -0.992 -5.742 -2.824 1.00 93.25 94 THR A C 1
ATOM 664 O O . THR A 1 94 ? -1.200 -6.683 -3.591 1.00 93.25 94 THR A O 1
ATOM 667 N N . TRP A 1 95 ? -1.772 -4.654 -2.841 1.00 93.62 95 TRP A N 1
ATOM 668 C CA . TRP A 1 95 ? -2.920 -4.548 -3.747 1.00 93.62 95 TRP A CA 1
ATOM 669 C C . TRP A 1 95 ? -2.520 -4.674 -5.227 1.00 93.62 95 TRP A C 1
ATOM 671 O O . TRP A 1 95 ? -3.139 -5.426 -5.990 1.00 93.62 95 TRP A O 1
ATOM 681 N N . GLY A 1 96 ? -1.470 -3.961 -5.639 1.00 95.31 96 GLY A N 1
ATOM 682 C CA . GLY A 1 96 ? -0.936 -4.019 -6.997 1.00 95.31 96 GLY A CA 1
ATOM 683 C C . GLY A 1 96 ? -0.434 -5.413 -7.376 1.00 95.31 96 GLY A C 1
ATOM 684 O O . GLY A 1 96 ? -0.783 -5.923 -8.439 1.00 95.31 96 GLY A O 1
ATOM 685 N N . ALA A 1 97 ? 0.313 -6.066 -6.486 1.00 95.62 97 ALA A N 1
ATOM 686 C CA . ALA A 1 97 ? 0.872 -7.397 -6.694 1.00 95.62 97 ALA A CA 1
ATOM 687 C C . ALA A 1 97 ? -0.229 -8.447 -6.889 1.00 95.62 97 ALA A C 1
ATOM 689 O O . ALA A 1 97 ? -0.197 -9.205 -7.858 1.00 95.62 97 ALA A O 1
ATOM 690 N N . HIS A 1 98 ? -1.253 -8.446 -6.032 1.00 94.88 98 HIS A N 1
ATOM 691 C CA . HIS A 1 98 ? -2.396 -9.348 -6.185 1.00 94.88 98 HIS A CA 1
ATOM 692 C C . HIS A 1 98 ? -3.248 -9.021 -7.418 1.00 94.88 98 HIS A C 1
ATOM 694 O O . HIS A 1 98 ? -3.838 -9.930 -8.002 1.00 94.88 98 HIS A O 1
ATOM 700 N N . THR A 1 99 ? -3.292 -7.757 -7.855 1.00 96.06 99 THR A N 1
ATOM 701 C CA . THR A 1 99 ? -3.943 -7.388 -9.124 1.00 96.06 99 THR A CA 1
ATOM 702 C C . THR A 1 99 ? -3.197 -7.995 -10.312 1.00 96.06 99 THR A C 1
ATOM 704 O O . THR A 1 99 ? -3.820 -8.627 -11.161 1.00 96.06 99 THR A O 1
ATOM 707 N N . LEU A 1 100 ? -1.866 -7.880 -10.354 1.00 96.56 100 LEU A N 1
ATOM 708 C CA . LEU A 1 100 ? -1.051 -8.500 -11.406 1.00 96.56 100 LEU A CA 1
ATOM 709 C C . LEU A 1 100 ? -1.157 -10.029 -11.387 1.00 96.56 100 LEU A C 1
ATOM 711 O O . LEU A 1 100 ? -1.302 -10.647 -12.442 1.00 96.56 100 LEU A O 1
ATOM 715 N N . ALA A 1 101 ? -1.142 -10.642 -10.202 1.00 95.19 101 ALA A N 1
ATOM 716 C CA . ALA A 1 101 ? -1.329 -12.082 -10.060 1.00 95.19 101 ALA A CA 1
ATOM 717 C C . ALA A 1 101 ? -2.711 -12.530 -10.575 1.00 95.19 101 ALA A C 1
ATOM 719 O O . ALA A 1 101 ? -2.806 -13.524 -11.291 1.00 95.19 101 ALA A O 1
ATOM 720 N N . ALA A 1 102 ? -3.776 -11.768 -10.292 1.00 94.31 102 ALA A N 1
ATOM 721 C CA . ALA A 1 102 ? -5.120 -12.034 -10.816 1.00 94.31 102 ALA A CA 1
ATOM 722 C C . ALA A 1 102 ? -5.213 -11.884 -12.348 1.00 94.31 102 ALA A C 1
ATOM 724 O O . ALA A 1 102 ? -6.037 -12.540 -12.979 1.00 94.31 102 ALA A O 1
ATOM 725 N N . GLN A 1 103 ? -4.344 -11.069 -12.952 1.00 95.19 103 GLN A N 1
ATOM 726 C CA . GLN A 1 103 ? -4.176 -10.952 -14.406 1.00 95.19 103 GLN A CA 1
ATOM 727 C C . GLN A 1 103 ? -3.279 -12.055 -15.004 1.00 95.19 103 GLN A C 1
ATOM 729 O O . GLN A 1 103 ? -2.952 -12.008 -16.189 1.00 95.19 103 GLN A O 1
ATOM 734 N N . GLY A 1 104 ? -2.853 -13.039 -14.204 1.00 95.00 104 GLY A N 1
ATOM 735 C CA . GLY A 1 104 ? -2.024 -14.163 -14.646 1.00 95.00 104 GLY A CA 1
ATOM 736 C C . GLY A 1 104 ? -0.532 -13.846 -14.768 1.00 95.00 104 GLY A C 1
ATOM 737 O O . GLY A 1 104 ? 0.194 -14.593 -15.421 1.00 95.00 104 GLY A O 1
ATOM 738 N N . ARG A 1 105 ? -0.047 -12.744 -14.178 1.00 95.25 105 ARG A N 1
ATOM 739 C CA . ARG A 1 105 ? 1.387 -12.414 -14.169 1.00 95.25 105 ARG A CA 1
ATOM 740 C C . ARG A 1 105 ? 2.121 -13.194 -13.077 1.00 95.25 105 ARG A C 1
ATOM 742 O O . ARG A 1 105 ? 1.653 -13.288 -11.945 1.00 95.25 105 ARG A O 1
ATOM 749 N N . THR A 1 106 ? 3.305 -13.697 -13.414 1.00 95.75 106 THR A N 1
ATOM 750 C CA . THR A 1 106 ? 4.175 -14.482 -12.524 1.00 95.75 106 THR A CA 1
ATOM 751 C C . THR A 1 106 ? 5.636 -14.081 -12.709 1.00 95.75 106 THR A C 1
ATOM 753 O O . THR A 1 106 ? 6.015 -13.654 -13.800 1.00 95.75 106 THR A O 1
ATOM 756 N N . GLY A 1 107 ? 6.470 -14.282 -11.687 1.00 95.25 107 GLY A N 1
ATOM 757 C CA . GLY A 1 107 ? 7.907 -13.991 -11.748 1.00 95.25 107 GLY A CA 1
ATOM 758 C C . GLY A 1 107 ? 8.290 -12.610 -11.194 1.00 95.25 107 GLY A C 1
ATOM 759 O O . GLY A 1 107 ? 7.474 -11.974 -10.525 1.00 95.25 107 GLY A O 1
ATOM 760 N N . PRO A 1 108 ? 9.544 -12.164 -11.402 1.00 95.94 108 PRO A N 1
ATOM 761 C CA . PRO A 1 108 ? 10.058 -10.930 -10.819 1.00 95.94 108 PRO A CA 1
ATOM 762 C C . PRO A 1 108 ? 9.427 -9.695 -11.465 1.00 95.94 108 PRO A C 1
ATOM 764 O O . PRO A 1 108 ? 9.370 -9.575 -12.688 1.00 95.94 108 PRO A O 1
ATOM 767 N N . VAL A 1 109 ? 8.998 -8.752 -10.631 1.00 96.44 109 VAL A N 1
ATOM 768 C CA . VAL A 1 109 ? 8.381 -7.491 -11.047 1.00 96.44 109 VAL A CA 1
ATOM 769 C C . VAL A 1 109 ? 8.889 -6.330 -10.197 1.00 96.44 109 VAL A C 1
ATOM 771 O O . VAL A 1 109 ? 9.356 -6.522 -9.069 1.00 96.44 109 VAL A O 1
ATOM 774 N N . ARG A 1 110 ? 8.775 -5.116 -10.734 1.00 96.44 110 ARG A N 1
ATOM 775 C CA . ARG A 1 110 ? 8.899 -3.870 -9.975 1.00 96.44 110 ARG A CA 1
ATOM 776 C C . ARG A 1 110 ? 7.555 -3.163 -9.934 1.00 96.44 110 ARG A C 1
ATOM 778 O O . ARG A 1 110 ? 6.964 -2.889 -10.975 1.00 96.44 110 ARG A O 1
ATOM 785 N N . LEU A 1 111 ? 7.094 -2.819 -8.741 1.00 96.62 111 LEU A N 1
ATOM 786 C CA . LEU A 1 111 ? 5.967 -1.915 -8.563 1.00 96.62 111 LEU A CA 1
ATOM 787 C C . LEU A 1 111 ? 6.463 -0.535 -8.155 1.00 96.62 111 LEU A C 1
ATOM 789 O O . LEU A 1 111 ? 7.386 -0.416 -7.353 1.00 96.62 111 LEU A O 1
ATOM 793 N N . LEU A 1 112 ? 5.820 0.501 -8.683 1.00 96.19 112 LEU A N 1
ATOM 794 C CA . LEU A 1 112 ? 6.120 1.892 -8.378 1.00 96.19 112 LEU A CA 1
ATOM 795 C C . LEU A 1 112 ? 4.878 2.592 -7.841 1.00 96.19 112 LEU A C 1
ATOM 797 O O . LEU A 1 112 ? 3.788 2.438 -8.385 1.00 96.19 112 LEU A O 1
ATOM 801 N N . ALA A 1 113 ? 5.048 3.416 -6.817 1.00 93.38 113 ALA A N 1
ATOM 802 C CA . ALA A 1 113 ? 4.053 4.367 -6.345 1.00 93.38 113 ALA A CA 1
ATOM 803 C C . ALA A 1 113 ? 4.637 5.790 -6.416 1.00 93.38 113 ALA A C 1
ATOM 805 O O . ALA A 1 113 ? 5.834 5.963 -6.169 1.00 93.38 113 ALA A O 1
ATOM 806 N N . PRO A 1 114 ? 3.837 6.821 -6.745 1.00 88.56 114 PRO A N 1
ATOM 807 C CA . PRO A 1 114 ? 4.345 8.185 -6.860 1.00 88.56 114 PRO A CA 1
ATOM 808 C C . PRO A 1 114 ? 4.997 8.676 -5.559 1.00 88.56 114 PRO A C 1
ATOM 810 O O . PRO A 1 114 ? 4.410 8.548 -4.482 1.00 88.56 114 PRO A O 1
ATOM 813 N N . ALA A 1 115 ? 6.182 9.277 -5.674 1.00 88.38 115 ALA A N 1
ATOM 814 C CA . ALA A 1 115 ? 6.828 10.033 -4.603 1.00 88.38 115 ALA A CA 1
ATOM 815 C C . ALA A 1 115 ? 7.020 11.500 -5.040 1.00 88.38 115 ALA A C 1
ATOM 817 O O . ALA A 1 115 ? 6.259 12.015 -5.861 1.00 88.38 115 ALA A O 1
ATOM 818 N N . PHE A 1 116 ? 7.986 12.207 -4.452 1.00 80.94 116 PHE A N 1
ATOM 819 C CA . PHE A 1 116 ? 8.258 13.606 -4.779 1.00 80.94 116 PHE A CA 1
ATOM 820 C C . PHE A 1 116 ? 9.091 13.730 -6.063 1.00 80.94 116 PHE A C 1
ATOM 822 O O . PHE A 1 116 ? 10.034 12.968 -6.265 1.00 80.94 116 PHE A O 1
ATOM 829 N N . LEU A 1 117 ? 8.792 14.746 -6.881 1.00 82.81 117 LEU A N 1
ATOM 830 C CA . LEU A 1 117 ? 9.553 15.092 -8.091 1.00 82.81 117 LEU A CA 1
ATOM 831 C C . LEU A 1 117 ? 9.703 13.886 -9.044 1.00 82.81 117 LEU A C 1
ATOM 833 O O . LEU A 1 117 ? 8.707 13.270 -9.423 1.00 82.81 117 LEU A O 1
ATOM 837 N N . ASP A 1 118 ? 10.939 13.549 -9.416 1.00 85.06 118 ASP A N 1
ATOM 838 C CA . ASP A 1 118 ? 11.281 12.442 -10.312 1.00 85.06 118 ASP A CA 1
ATOM 839 C C . ASP A 1 118 ? 11.610 11.141 -9.569 1.00 85.06 118 ASP A C 1
ATOM 841 O O . ASP A 1 118 ? 12.255 10.245 -10.114 1.00 85.06 118 ASP A O 1
ATOM 845 N N . GLN A 1 119 ? 11.151 11.017 -8.322 1.00 90.25 119 GLN A N 1
ATOM 846 C CA . GLN A 1 119 ? 11.272 9.796 -7.534 1.00 90.25 119 GLN A CA 1
ATOM 847 C C . GLN A 1 119 ? 9.951 9.025 -7.468 1.00 90.25 119 GLN A C 1
ATOM 849 O O . GLN A 1 119 ? 8.851 9.571 -7.591 1.00 90.25 119 GLN A O 1
ATOM 854 N N . ALA A 1 120 ? 10.074 7.729 -7.215 1.00 92.56 120 ALA A N 1
ATOM 855 C CA . ALA A 1 120 ? 8.980 6.837 -6.885 1.00 92.56 120 ALA A CA 1
ATOM 856 C C . ALA A 1 120 ? 9.360 5.986 -5.672 1.00 92.56 120 ALA A C 1
ATOM 858 O O . ALA A 1 120 ? 10.529 5.662 -5.456 1.00 92.56 120 ALA A O 1
ATOM 859 N N . PHE A 1 121 ? 8.358 5.593 -4.892 1.00 94.00 121 PHE A N 1
ATOM 860 C CA . PHE A 1 121 ? 8.514 4.455 -4.001 1.00 94.00 121 PHE A CA 1
ATOM 861 C C . PHE A 1 121 ? 8.496 3.199 -4.863 1.00 94.00 121 PHE A C 1
ATOM 863 O O . PHE A 1 121 ? 7.569 3.016 -5.649 1.00 94.00 121 PHE A O 1
ATOM 870 N N . ALA A 1 122 ? 9.500 2.350 -4.723 1.00 95.00 122 ALA A N 1
ATOM 871 C CA . ALA A 1 122 ? 9.645 1.116 -5.468 1.00 95.00 122 ALA A CA 1
ATOM 872 C C . ALA A 1 122 ? 9.581 -0.085 -4.526 1.00 95.00 122 ALA A C 1
ATOM 874 O O . ALA A 1 122 ? 10.104 -0.039 -3.412 1.00 95.00 122 ALA A O 1
ATOM 875 N N . ALA A 1 123 ? 8.962 -1.159 -5.000 1.00 95.06 123 ALA A N 1
ATOM 876 C CA . ALA A 1 123 ? 9.024 -2.473 -4.383 1.00 95.06 123 ALA A CA 1
ATOM 877 C C . ALA A 1 123 ? 9.371 -3.504 -5.458 1.00 95.06 123 ALA A C 1
ATOM 879 O O . ALA A 1 123 ? 8.673 -3.638 -6.467 1.00 95.06 123 ALA A O 1
ATOM 880 N N . ASP A 1 124 ? 10.464 -4.219 -5.226 1.00 94.69 124 ASP A N 1
ATOM 881 C CA . ASP A 1 124 ? 10.954 -5.293 -6.077 1.00 94.69 124 ASP A CA 1
ATOM 882 C C . ASP A 1 124 ? 10.516 -6.622 -5.473 1.00 94.69 124 ASP A C 1
ATOM 884 O O . ASP A 1 124 ? 10.920 -6.954 -4.363 1.00 94.69 124 ASP A O 1
ATOM 888 N N . LEU A 1 125 ? 9.678 -7.373 -6.186 1.00 94.75 125 LEU A N 1
ATOM 889 C CA . LEU A 1 125 ? 9.026 -8.567 -5.644 1.00 94.75 125 LEU A CA 1
ATOM 890 C C . LEU A 1 125 ? 8.891 -9.677 -6.688 1.00 94.75 125 LEU A C 1
ATOM 892 O O . LEU A 1 125 ? 9.113 -9.459 -7.879 1.00 94.75 125 LEU A O 1
ATOM 896 N N . ILE A 1 126 ? 8.529 -10.876 -6.235 1.00 94.50 126 ILE A N 1
ATOM 897 C CA . ILE A 1 126 ? 8.258 -12.037 -7.088 1.00 94.50 126 ILE A CA 1
ATOM 898 C C . ILE A 1 126 ? 6.775 -12.388 -6.957 1.00 94.50 126 ILE A C 1
ATOM 900 O O . ILE A 1 126 ? 6.257 -12.499 -5.850 1.00 94.50 126 ILE A O 1
ATOM 904 N N . LEU A 1 127 ? 6.090 -12.540 -8.092 1.00 94.88 127 LEU A N 1
ATOM 905 C CA . LEU A 1 127 ? 4.684 -12.931 -8.154 1.00 94.88 127 LEU A CA 1
ATOM 906 C C . LEU A 1 127 ? 4.520 -14.458 -8.291 1.00 94.88 127 LEU A C 1
ATOM 908 O O . LEU A 1 127 ? 5.260 -15.068 -9.072 1.00 94.88 127 LEU A O 1
ATOM 912 N N . PRO A 1 128 ? 3.496 -15.058 -7.653 1.00 93.31 128 PRO A N 1
ATOM 913 C CA . PRO A 1 128 ? 2.536 -14.412 -6.756 1.00 93.31 128 PRO A CA 1
ATOM 914 C C . PRO A 1 128 ? 3.170 -14.059 -5.404 1.00 93.31 128 PRO A C 1
ATOM 916 O O . PRO A 1 128 ? 3.976 -14.815 -4.871 1.00 93.31 128 PRO A O 1
ATOM 919 N N . LEU A 1 129 ? 2.781 -12.910 -4.855 1.00 89.38 129 LEU A N 1
ATOM 920 C CA . LEU A 1 129 ? 3.222 -12.474 -3.534 1.00 89.38 129 LEU A CA 1
ATOM 921 C C . LEU A 1 129 ? 2.446 -13.251 -2.460 1.00 89.38 129 LEU A C 1
ATOM 923 O O . LEU A 1 129 ? 1.217 -13.337 -2.532 1.00 89.38 129 LEU A O 1
ATOM 927 N N . ALA A 1 130 ? 3.145 -13.812 -1.473 1.00 81.00 130 ALA A N 1
ATOM 928 C CA . ALA A 1 130 ? 2.489 -14.367 -0.295 1.00 81.00 130 ALA A CA 1
ATOM 929 C C . ALA A 1 130 ? 1.901 -13.228 0.564 1.00 81.00 130 ALA A C 1
ATOM 931 O O . ALA A 1 130 ? 2.505 -12.154 0.643 1.00 81.00 130 ALA A O 1
ATOM 932 N N . PRO A 1 131 ? 0.749 -13.425 1.234 1.00 68.69 131 PRO A N 1
ATOM 933 C CA . PRO A 1 131 ? 0.196 -12.410 2.125 1.00 68.69 131 PRO A CA 1
ATOM 934 C C . PRO A 1 131 ? 1.238 -11.959 3.161 1.00 68.69 131 PRO A C 1
ATOM 936 O O . PRO A 1 131 ? 1.885 -12.797 3.785 1.00 68.69 131 PRO A O 1
ATOM 939 N N . TYR A 1 132 ? 1.381 -10.643 3.347 1.00 67.81 132 TYR A N 1
ATOM 940 C CA . TYR A 1 132 ? 2.318 -9.990 4.286 1.00 67.81 132 TYR A CA 1
ATOM 941 C C . TYR A 1 132 ? 3.812 -10.125 3.994 1.00 67.81 132 TYR A C 1
ATOM 943 O O . TYR A 1 132 ? 4.605 -9.540 4.727 1.00 67.81 132 TYR A O 1
ATOM 951 N N . ASP A 1 133 ? 4.213 -10.818 2.932 1.00 80.38 133 ASP A N 1
ATOM 952 C CA . ASP A 1 133 ? 5.627 -10.973 2.573 1.00 80.38 133 ASP A CA 1
ATOM 953 C C . ASP A 1 133 ? 6.116 -9.830 1.672 1.00 80.38 133 ASP A C 1
ATOM 955 O O . ASP A 1 133 ? 6.909 -10.021 0.753 1.00 80.38 133 ASP A O 1
ATOM 959 N N . LEU A 1 134 ? 5.578 -8.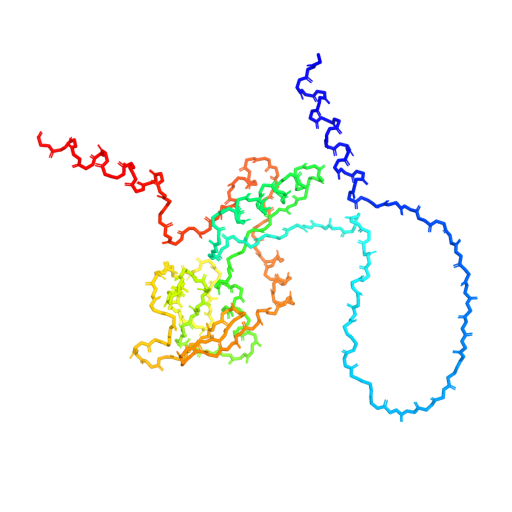623 1.882 1.00 84.19 134 LEU A N 1
ATOM 960 C CA . LEU A 1 134 ? 5.963 -7.459 1.101 1.00 84.19 134 LEU A CA 1
ATOM 961 C C . LEU A 1 134 ? 7.412 -7.083 1.447 1.00 84.19 134 LEU A C 1
ATOM 963 O O . LEU A 1 134 ? 7.678 -6.689 2.588 1.00 84.19 134 LEU A O 1
ATOM 967 N N . PRO A 1 135 ? 8.342 -7.113 0.476 1.00 86.50 135 PRO A N 1
ATOM 968 C CA . PRO A 1 135 ? 9.692 -6.619 0.698 1.00 86.50 135 PRO A CA 1
ATOM 969 C C . PRO A 1 135 ? 9.656 -5.131 1.048 1.00 86.50 135 PRO A C 1
ATOM 971 O O . PRO A 1 135 ? 8.853 -4.381 0.491 1.00 86.50 135 PRO A O 1
ATOM 974 N N . ALA A 1 136 ? 10.544 -4.695 1.945 1.00 86.69 136 ALA A N 1
ATOM 975 C CA . ALA A 1 136 ? 10.614 -3.299 2.368 1.00 86.69 136 ALA A CA 1
ATOM 976 C C . ALA A 1 136 ? 10.747 -2.369 1.144 1.00 86.69 136 ALA A C 1
ATOM 978 O O . ALA A 1 136 ? 11.747 -2.456 0.422 1.00 86.69 136 ALA A O 1
ATOM 979 N N . PRO A 1 137 ? 9.766 -1.485 0.883 1.00 92.50 137 PRO A N 1
ATOM 980 C CA . PRO A 1 137 ? 9.869 -0.573 -0.242 1.00 92.50 137 PRO A CA 1
ATOM 981 C C . PRO A 1 137 ? 10.973 0.461 -0.010 1.00 92.50 137 PRO A C 1
ATOM 983 O O . PRO A 1 137 ? 11.334 0.765 1.126 1.00 92.50 137 PRO A O 1
ATOM 986 N N . PHE A 1 138 ? 11.481 1.042 -1.092 1.00 91.38 138 PHE A N 1
ATOM 987 C CA . PHE A 1 138 ? 12.582 2.006 -1.071 1.00 91.38 138 PHE A CA 1
ATOM 988 C C . PHE A 1 138 ? 12.322 3.168 -2.035 1.00 91.38 138 PHE A C 1
ATOM 990 O O . PHE A 1 138 ? 11.448 3.092 -2.896 1.00 91.38 138 PHE A O 1
ATOM 997 N N . LEU A 1 139 ? 13.060 4.272 -1.901 1.00 92.00 139 LEU A N 1
ATOM 998 C CA . LEU A 1 139 ? 13.033 5.344 -2.899 1.00 92.00 139 LEU A CA 1
ATOM 999 C C . LEU A 1 139 ? 13.918 4.985 -4.092 1.00 92.00 139 LEU A C 1
ATOM 1001 O O . LEU A 1 139 ? 15.078 4.615 -3.927 1.00 92.00 139 LEU A O 1
ATOM 1005 N N . ALA A 1 140 ? 13.383 5.166 -5.293 1.00 91.75 140 ALA A N 1
ATOM 1006 C CA . ALA A 1 140 ? 14.090 4.966 -6.549 1.00 91.75 140 ALA A CA 1
ATOM 1007 C C . ALA A 1 140 ? 13.759 6.096 -7.537 1.00 91.75 140 ALA A C 1
ATOM 1009 O O . ALA A 1 140 ? 12.778 6.822 -7.339 1.00 91.75 140 ALA A O 1
ATOM 1010 N N . PRO A 1 141 ? 14.534 6.253 -8.625 1.00 92.38 141 PRO A N 1
ATOM 1011 C CA . PRO A 1 141 ? 14.093 7.037 -9.771 1.00 92.38 141 PRO A CA 1
ATOM 1012 C C . PRO A 1 141 ? 12.725 6.561 -10.265 1.00 92.38 141 PRO A C 1
ATOM 1014 O O . PRO A 1 141 ? 12.398 5.374 -10.190 1.00 92.38 141 PRO A O 1
ATOM 1017 N N . ARG A 1 142 ? 11.928 7.483 -10.800 1.00 91.94 142 ARG A N 1
ATOM 1018 C CA . ARG A 1 142 ? 10.624 7.196 -11.404 1.00 91.94 142 ARG A CA 1
ATOM 1019 C C . ARG A 1 142 ? 10.794 6.547 -12.787 1.00 91.94 142 ARG A C 1
ATOM 1021 O O . ARG A 1 142 ? 10.442 7.136 -13.803 1.00 91.94 142 ARG A O 1
ATOM 1028 N N . ALA A 1 143 ? 11.356 5.343 -12.805 1.00 92.25 143 ALA A N 1
ATOM 1029 C CA . ALA A 1 143 ? 11.676 4.581 -14.005 1.00 92.25 143 ALA A CA 1
ATOM 1030 C C . ALA A 1 143 ? 11.670 3.065 -13.735 1.00 92.25 143 ALA A C 1
ATOM 1032 O O . ALA A 1 143 ? 11.591 2.615 -12.586 1.00 92.25 143 ALA A O 1
ATOM 1033 N N . ALA A 1 144 ? 11.768 2.282 -14.809 1.00 92.00 144 ALA A N 1
ATOM 1034 C CA . ALA A 1 144 ? 11.928 0.834 -14.768 1.00 92.00 144 ALA A CA 1
ATOM 1035 C C . ALA A 1 144 ? 13.123 0.380 -13.919 1.00 92.00 144 ALA A C 1
ATOM 1037 O O . ALA A 1 144 ? 14.024 1.146 -13.566 1.00 92.00 144 ALA A O 1
ATOM 1038 N N . ALA A 1 145 ? 13.138 -0.909 -13.592 1.00 90.00 145 ALA A N 1
ATOM 1039 C CA . ALA A 1 145 ? 14.267 -1.493 -12.896 1.00 90.00 145 ALA A CA 1
ATOM 1040 C C . ALA A 1 145 ? 15.504 -1.582 -13.811 1.00 90.00 145 ALA A C 1
ATOM 1042 O O . ALA A 1 145 ? 15.370 -1.975 -14.973 1.00 90.00 145 ALA A O 1
ATOM 1043 N N . PRO A 1 146 ? 16.717 -1.294 -13.300 1.00 88.06 146 PRO A N 1
ATOM 1044 C CA . PRO A 1 146 ? 17.949 -1.399 -14.087 1.00 88.06 146 PRO A CA 1
ATOM 1045 C C . PRO A 1 146 ? 18.259 -2.813 -14.595 1.00 88.06 146 PRO A C 1
ATOM 1047 O O . PRO A 1 146 ? 19.012 -2.972 -15.549 1.00 88.06 146 PRO A O 1
ATOM 1050 N N . ASP A 1 147 ? 17.700 -3.839 -13.956 1.00 90.81 147 ASP A N 1
ATOM 1051 C CA . ASP A 1 147 ? 17.908 -5.248 -14.300 1.00 90.81 147 ASP A CA 1
ATOM 1052 C C . ASP A 1 147 ? 16.946 -5.766 -15.383 1.00 90.81 147 ASP A C 1
ATOM 1054 O O . ASP A 1 147 ? 16.947 -6.956 -15.697 1.00 90.81 147 ASP A O 1
ATOM 1058 N N . GLY A 1 148 ? 16.124 -4.882 -15.957 1.00 91.12 148 GLY A N 1
ATOM 1059 C CA . GLY A 1 148 ? 15.223 -5.200 -17.059 1.00 91.12 148 GLY A CA 1
ATOM 1060 C C . GLY A 1 148 ? 13.969 -5.975 -16.659 1.00 91.12 148 GLY A C 1
ATOM 1061 O O . GLY A 1 148 ? 13.223 -6.391 -17.549 1.00 91.12 148 GLY A O 1
ATOM 1062 N N . ARG A 1 149 ? 13.692 -6.176 -15.358 1.00 94.50 149 ARG A N 1
ATOM 1063 C CA . ARG A 1 149 ? 12.421 -6.796 -14.956 1.00 94.50 149 ARG A CA 1
ATOM 1064 C C . ARG A 1 149 ? 11.237 -5.903 -15.364 1.00 94.50 149 ARG A C 1
ATOM 1066 O O . ARG A 1 149 ? 11.350 -4.673 -15.310 1.00 94.50 149 ARG A O 1
ATOM 1073 N N . PRO A 1 150 ? 10.082 -6.493 -15.708 1.00 96.44 150 PRO A N 1
ATOM 1074 C CA . PRO A 1 150 ? 8.874 -5.730 -15.984 1.00 96.44 150 PRO A CA 1
ATOM 1075 C C . PRO A 1 150 ? 8.490 -4.818 -14.811 1.00 96.44 150 PRO A C 1
ATOM 1077 O O . PRO A 1 150 ? 8.534 -5.230 -13.645 1.00 96.44 150 PRO A O 1
ATOM 1080 N N . ALA A 1 151 ? 8.117 -3.578 -15.123 1.00 97.00 151 ALA A N 1
ATOM 1081 C CA . ALA A 1 151 ? 7.788 -2.561 -14.134 1.00 97.00 151 ALA A CA 1
ATOM 1082 C C . ALA A 1 151 ? 6.378 -2.002 -14.351 1.00 97.00 151 ALA A C 1
ATOM 1084 O O . ALA A 1 151 ? 5.964 -1.758 -15.485 1.00 97.00 151 ALA A O 1
ATOM 1085 N N . TRP A 1 152 ? 5.667 -1.747 -13.251 1.00 97.56 152 TRP A N 1
ATOM 1086 C CA . TRP A 1 152 ? 4.335 -1.149 -13.267 1.00 97.56 152 TRP A CA 1
ATOM 1087 C C . TRP A 1 152 ? 4.218 0.021 -12.295 1.00 97.56 152 TRP A C 1
ATOM 1089 O O . TRP A 1 152 ? 4.549 -0.097 -11.115 1.00 97.56 152 TRP A O 1
ATOM 1099 N N . GLY A 1 153 ? 3.693 1.144 -12.777 1.00 96.19 153 GLY A N 1
ATOM 1100 C CA . GLY A 1 153 ? 3.305 2.289 -11.964 1.00 96.19 153 GLY A CA 1
ATOM 1101 C C . GLY A 1 153 ? 1.859 2.179 -11.489 1.00 96.19 153 GLY A C 1
ATOM 1102 O O . GLY A 1 153 ? 0.919 2.078 -12.277 1.00 96.19 153 GLY A O 1
ATOM 1103 N N . LEU A 1 154 ? 1.659 2.223 -10.175 1.00 94.75 154 LEU A N 1
ATOM 1104 C CA . LEU A 1 154 ? 0.352 2.119 -9.534 1.00 94.75 154 LEU A CA 1
ATOM 1105 C C . LEU A 1 154 ? -0.413 3.432 -9.721 1.00 94.75 154 LEU A C 1
ATOM 1107 O O . LEU A 1 154 ? -0.171 4.414 -9.021 1.00 94.75 154 LEU A O 1
ATOM 1111 N N . ARG A 1 155 ? -1.360 3.427 -10.667 1.00 92.31 155 ARG A N 1
ATOM 1112 C CA . ARG A 1 155 ? -2.199 4.558 -11.113 1.00 92.31 155 ARG A CA 1
ATOM 1113 C C . ARG A 1 155 ? -1.457 5.652 -11.886 1.00 92.31 155 ARG A C 1
ATOM 1115 O O . ARG A 1 155 ? -1.98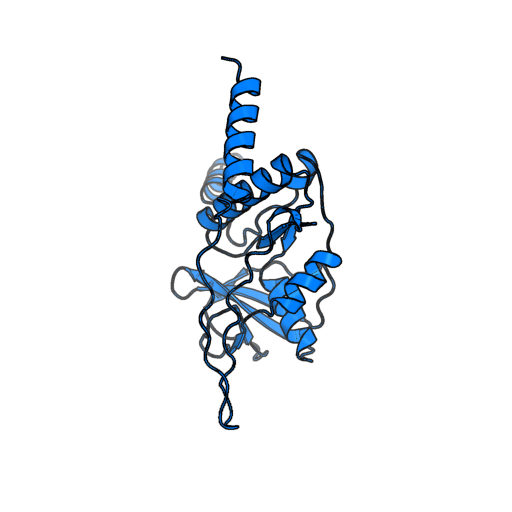6 6.749 -12.060 1.00 92.31 155 ARG A O 1
ATOM 1122 N N . PHE A 1 156 ? -0.253 5.371 -12.378 1.00 92.69 156 PHE A N 1
ATOM 1123 C CA . PHE A 1 156 ? 0.509 6.285 -13.231 1.00 92.69 156 PHE A CA 1
ATOM 1124 C C . PHE A 1 156 ? 1.444 5.511 -14.165 1.00 92.69 156 PHE A C 1
ATOM 1126 O O . PHE A 1 156 ? 1.777 4.368 -13.886 1.00 92.69 156 PHE A O 1
ATOM 1133 N N . ALA A 1 157 ? 1.862 6.128 -15.269 1.00 92.62 157 ALA A N 1
ATOM 1134 C CA . ALA A 1 157 ? 2.907 5.587 -16.138 1.00 92.62 157 ALA A CA 1
ATOM 1135 C C . ALA A 1 157 ? 4.242 6.284 -15.849 1.00 92.62 157 ALA A C 1
ATOM 1137 O O . ALA A 1 157 ? 4.257 7.453 -15.449 1.00 92.62 157 ALA A O 1
ATOM 1138 N N . ALA A 1 158 ? 5.348 5.584 -16.079 1.00 91.25 158 ALA A N 1
ATOM 1139 C CA . ALA A 1 158 ? 6.695 6.132 -15.969 1.00 91.25 158 ALA A CA 1
ATOM 1140 C C . ALA A 1 158 ? 7.594 5.583 -17.081 1.00 91.25 158 ALA A C 1
ATOM 1142 O O . ALA A 1 158 ? 7.190 4.707 -17.845 1.00 91.25 158 ALA A O 1
ATOM 1143 N N . GLU A 1 159 ? 8.819 6.091 -17.181 1.00 91.44 159 GLU A N 1
ATOM 1144 C CA . GLU A 1 159 ? 9.769 5.619 -18.184 1.00 91.44 159 GLU A CA 1
ATOM 1145 C C . GLU A 1 159 ? 10.067 4.124 -17.989 1.00 91.44 159 GLU A C 1
ATOM 1147 O O . GLU A 1 159 ? 10.583 3.708 -16.952 1.00 91.44 159 GLU A O 1
ATOM 1152 N N . GLY A 1 160 ? 9.682 3.303 -18.971 1.00 92.12 160 GLY A N 1
ATOM 1153 C CA . GLY A 1 160 ? 9.822 1.846 -18.917 1.00 92.12 160 GLY A CA 1
ATOM 1154 C C . GLY A 1 160 ? 8.919 1.139 -17.893 1.00 92.12 160 GLY A C 1
ATOM 1155 O O . GLY A 1 160 ? 9.111 -0.050 -17.650 1.00 92.12 160 GLY A O 1
ATOM 1156 N N . ALA A 1 161 ? 7.938 1.834 -17.303 1.00 94.56 161 ALA A N 1
ATOM 1157 C CA . ALA A 1 161 ? 6.945 1.227 -16.421 1.00 94.56 161 ALA A CA 1
ATOM 1158 C C . ALA A 1 161 ? 5.515 1.493 -16.907 1.00 94.56 161 ALA A C 1
ATOM 1160 O O . ALA A 1 161 ? 5.081 2.642 -17.041 1.00 94.56 161 ALA A O 1
ATOM 1161 N N . GLU A 1 162 ? 4.761 0.418 -17.128 1.00 96.12 162 GLU A N 1
ATOM 1162 C CA . GLU A 1 162 ? 3.374 0.492 -17.584 1.00 96.12 162 GLU A CA 1
ATOM 1163 C C . GLU A 1 162 ? 2.436 0.931 -16.458 1.00 96.12 162 GLU A C 1
ATOM 1165 O O . GLU A 1 162 ? 2.634 0.605 -15.290 1.00 96.12 162 GLU A O 1
ATOM 1170 N N . ARG A 1 163 ? 1.363 1.647 -16.797 1.00 96.19 163 ARG A N 1
ATOM 1171 C CA . ARG A 1 163 ? 0.338 1.990 -15.811 1.00 96.19 163 ARG A CA 1
ATOM 1172 C C . ARG A 1 163 ? -0.455 0.744 -15.420 1.00 96.19 163 ARG A C 1
ATOM 1174 O O . ARG A 1 163 ? -1.063 0.104 -16.270 1.00 96.19 163 ARG A O 1
ATOM 1181 N N . LEU A 1 164 ? -0.521 0.476 -14.122 1.00 96.25 164 LEU A N 1
ATOM 1182 C CA . LEU A 1 164 ? -1.432 -0.485 -13.515 1.00 96.25 164 LEU A CA 1
ATOM 1183 C C . LEU A 1 164 ? -2.451 0.264 -12.661 1.00 96.25 164 LEU A C 1
ATOM 1185 O O . LEU A 1 164 ? -2.077 0.955 -11.715 1.00 96.25 164 LEU A O 1
ATOM 1189 N N . ASP A 1 165 ? -3.736 0.096 -12.948 1.00 95.06 165 ASP A N 1
ATOM 1190 C CA . ASP A 1 165 ? -4.813 0.519 -12.055 1.00 95.06 165 ASP A CA 1
ATOM 1191 C C . ASP A 1 165 ? -5.244 -0.688 -11.201 1.00 95.06 165 ASP A C 1
ATOM 1193 O O . ASP A 1 165 ? -5.802 -1.640 -11.750 1.00 95.06 165 ASP A O 1
ATOM 1197 N N . PRO A 1 166 ? -4.958 -0.700 -9.881 1.00 92.81 166 PRO A N 1
ATOM 1198 C CA . PRO A 1 166 ? -5.305 -1.828 -9.019 1.00 92.81 166 PRO A CA 1
ATOM 1199 C C . PRO A 1 166 ? -6.812 -2.108 -9.001 1.00 92.81 166 PRO A C 1
ATOM 1201 O O . PRO A 1 166 ? -7.618 -1.183 -8.861 1.00 92.81 166 PRO A O 1
ATOM 1204 N N . ASP A 1 167 ? -7.189 -3.382 -9.122 1.00 93.44 167 ASP A N 1
ATOM 1205 C CA . ASP A 1 167 ? -8.582 -3.796 -9.312 1.00 93.44 167 ASP A CA 1
ATOM 1206 C C . ASP A 1 167 ? -9.367 -3.728 -7.982 1.00 93.44 167 ASP A C 1
ATOM 1208 O O . ASP A 1 167 ? -8.979 -4.386 -7.005 1.00 93.44 167 ASP A O 1
ATOM 1212 N N . PRO A 1 168 ? -10.483 -2.973 -7.907 1.00 90.12 168 PRO A N 1
ATOM 1213 C CA . PRO A 1 168 ? -11.341 -2.931 -6.724 1.00 90.12 168 PRO A CA 1
ATOM 1214 C C . PRO A 1 168 ? -11.879 -4.299 -6.274 1.00 90.12 168 PRO A C 1
ATOM 1216 O O . PRO A 1 168 ? -12.057 -4.516 -5.076 1.00 90.12 168 PRO A O 1
ATOM 1219 N N . ALA A 1 169 ? -12.119 -5.241 -7.190 1.00 91.00 169 ALA A N 1
ATOM 1220 C CA . ALA A 1 169 ? -12.583 -6.583 -6.841 1.00 91.00 169 ALA A CA 1
ATOM 1221 C C . ALA A 1 169 ? -11.499 -7.387 -6.101 1.00 91.00 169 ALA A C 1
ATOM 1223 O O . ALA A 1 169 ? -11.801 -8.154 -5.185 1.00 91.00 169 ALA A O 1
ATOM 1224 N N . VAL A 1 170 ? -10.227 -7.175 -6.454 1.00 92.06 170 VAL A N 1
ATOM 1225 C CA . VAL A 1 170 ? -9.083 -7.765 -5.743 1.00 92.06 170 VAL A CA 1
ATOM 1226 C C . VAL A 1 170 ? -8.959 -7.168 -4.345 1.00 92.06 170 VAL A C 1
ATOM 1228 O O . VAL A 1 170 ? -8.772 -7.915 -3.389 1.00 92.06 170 VAL A O 1
ATOM 1231 N N . LEU A 1 171 ? -9.138 -5.850 -4.207 1.00 90.00 171 LEU A N 1
ATOM 1232 C CA . LEU A 1 171 ? -9.179 -5.189 -2.900 1.00 90.00 171 LEU A CA 1
ATOM 1233 C C . LEU A 1 171 ? -10.270 -5.786 -2.006 1.00 90.00 171 LEU A C 1
ATOM 1235 O O . LEU A 1 171 ? -9.996 -6.127 -0.861 1.00 90.00 171 LEU A O 1
ATOM 1239 N N . HIS A 1 172 ? -11.487 -5.948 -2.531 1.00 89.31 172 HIS A N 1
ATOM 1240 C CA . HIS A 1 172 ? -12.597 -6.526 -1.775 1.00 89.31 172 HIS A CA 1
ATOM 1241 C C . HIS A 1 172 ? -12.290 -7.950 -1.284 1.00 89.31 172 HIS A C 1
ATOM 1243 O O . HIS A 1 172 ? -12.536 -8.265 -0.121 1.00 89.31 172 HIS A O 1
ATOM 1249 N N . ARG A 1 173 ? -11.693 -8.793 -2.136 1.00 90.44 173 ARG A N 1
ATOM 1250 C CA . ARG A 1 173 ? -11.278 -10.150 -1.752 1.00 90.44 173 ARG A CA 1
ATOM 1251 C C . ARG A 1 173 ? -10.212 -10.134 -0.658 1.00 90.44 173 ARG A C 1
ATOM 1253 O O . ARG A 1 173 ? -10.393 -10.786 0.364 1.00 90.44 173 ARG A O 1
ATOM 1260 N N . LEU A 1 174 ? -9.151 -9.342 -0.841 1.00 88.62 174 LEU A N 1
ATOM 1261 C CA . LEU A 1 174 ? -8.086 -9.186 0.154 1.00 88.62 174 LEU A CA 1
ATOM 1262 C C . LEU A 1 174 ? -8.653 -8.705 1.485 1.00 88.62 174 LEU A C 1
ATOM 1264 O O . LEU A 1 174 ? -8.309 -9.230 2.537 1.00 88.62 174 LEU A O 1
ATOM 1268 N N . MET A 1 175 ? -9.587 -7.755 1.453 1.00 88.06 175 MET A N 1
ATOM 1269 C CA . MET A 1 175 ? -10.268 -7.322 2.661 1.00 88.06 175 MET A CA 1
ATOM 1270 C C . MET A 1 175 ? -10.947 -8.483 3.385 1.00 88.06 175 MET A C 1
ATOM 1272 O O . MET A 1 175 ? -10.952 -8.436 4.599 1.00 88.06 175 MET A O 1
ATOM 1276 N N . GLY A 1 176 ? -11.474 -9.514 2.721 1.00 85.50 176 GLY A N 1
ATOM 1277 C CA . GLY A 1 176 ? -12.041 -10.697 3.385 1.00 85.50 176 GLY A CA 1
ATOM 1278 C C . GLY A 1 176 ? -11.009 -11.646 4.012 1.00 85.50 176 GLY A C 1
ATOM 1279 O O . GLY A 1 176 ? -11.340 -12.368 4.949 1.00 85.50 176 GLY A O 1
ATOM 1280 N N . GLU A 1 177 ? -9.768 -11.629 3.527 1.00 83.50 177 GLU A N 1
ATOM 1281 C CA . GLU A 1 177 ? -8.696 -12.555 3.924 1.00 83.50 177 GLU A CA 1
ATOM 1282 C C . GLU A 1 177 ? -7.795 -11.986 5.033 1.00 83.50 177 GLU A C 1
ATOM 1284 O O . GLU A 1 177 ? -7.202 -12.736 5.809 1.00 83.50 177 GLU A O 1
ATOM 1289 N N . LEU A 1 178 ? -7.695 -10.657 5.132 1.00 78.44 178 LEU A N 1
ATOM 1290 C CA . LEU A 1 178 ? -6.814 -9.984 6.085 1.00 78.44 178 LEU A CA 1
ATOM 1291 C C . LEU A 1 178 ? -7.450 -9.849 7.491 1.00 78.44 178 LEU A C 1
ATOM 1293 O O . LEU A 1 178 ? -8.670 -9.658 7.607 1.00 78.44 178 LEU A O 1
ATOM 1297 N N . PRO A 1 179 ? -6.633 -9.849 8.571 1.00 75.50 179 PRO A N 1
ATOM 1298 C CA . PRO A 1 179 ? -7.054 -9.533 9.921 1.00 75.50 179 PRO A CA 1
ATOM 1299 C C . PRO A 1 179 ? -7.867 -8.251 9.964 1.00 75.50 179 PRO A C 1
ATOM 1301 O O . PRO A 1 179 ? -7.496 -7.218 9.405 1.00 75.50 179 PRO A O 1
ATOM 1304 N N . ALA A 1 180 ? -8.982 -8.342 10.674 1.00 77.31 180 ALA A N 1
ATOM 1305 C CA . ALA A 1 180 ? -9.968 -7.289 10.789 1.00 77.31 180 ALA A CA 1
ATOM 1306 C C . ALA A 1 180 ? -10.087 -6.909 12.269 1.00 77.31 180 ALA A C 1
ATOM 1308 O O . ALA A 1 180 ? -11.002 -7.369 12.956 1.00 77.31 180 ALA A O 1
ATOM 1309 N N . PRO A 1 181 ? -9.112 -6.161 12.810 1.00 76.31 181 PRO A N 1
ATOM 1310 C CA . PRO A 1 181 ? -9.130 -5.774 14.208 1.00 76.31 181 PRO A CA 1
ATOM 1311 C C . PRO A 1 181 ? -10.382 -4.956 14.536 1.00 76.31 181 PRO A C 1
ATOM 1313 O O . PRO A 1 181 ? -10.781 -4.067 13.781 1.00 76.31 181 PRO A O 1
ATOM 1316 N N . VAL A 1 182 ? -10.960 -5.235 15.703 1.00 78.12 182 VAL A N 1
ATOM 1317 C CA . VAL A 1 182 ? -12.083 -4.493 16.284 1.00 78.12 182 VAL A CA 1
ATOM 1318 C C . VAL A 1 182 ? -11.643 -3.918 17.627 1.00 78.12 182 VAL A C 1
ATOM 1320 O O . VAL A 1 182 ? -10.897 -4.547 18.379 1.00 78.12 182 VAL A O 1
ATOM 1323 N N . GLY A 1 183 ? -12.122 -2.717 17.946 1.00 72.19 183 GLY A N 1
ATOM 1324 C CA . GLY A 1 183 ? -11.871 -2.070 19.229 1.00 72.19 183 GLY A CA 1
ATOM 1325 C C . GLY A 1 183 ? -10.608 -1.197 19.264 1.00 72.19 183 GLY A C 1
ATOM 1326 O O . GLY A 1 183 ? -9.709 -1.314 18.430 1.00 72.19 183 GLY A O 1
ATOM 1327 N N . PRO A 1 184 ? -10.526 -0.280 20.240 1.00 69.25 184 PRO A N 1
ATOM 1328 C CA . PRO A 1 184 ? -9.620 0.867 20.190 1.00 69.25 184 PRO A CA 1
ATOM 1329 C C . PRO A 1 184 ? -8.130 0.502 20.162 1.00 69.25 184 PRO A C 1
ATOM 1331 O O . PRO A 1 184 ? -7.372 1.152 19.447 1.00 69.25 184 PRO A O 1
ATOM 1334 N N . ALA A 1 185 ? -7.700 -0.535 20.889 1.00 72.38 185 ALA A N 1
ATOM 1335 C CA . ALA A 1 185 ? -6.298 -0.965 20.904 1.00 72.38 185 ALA A CA 1
ATOM 1336 C C . ALA A 1 185 ? -5.878 -1.637 19.585 1.00 72.38 185 ALA A C 1
ATOM 1338 O O . ALA A 1 185 ? -4.787 -1.396 19.076 1.00 72.38 185 ALA A O 1
ATOM 1339 N N . ALA A 1 186 ? -6.763 -2.443 18.999 1.00 72.00 186 ALA A N 1
ATOM 1340 C CA . ALA A 1 186 ? -6.474 -3.183 17.778 1.00 72.00 186 ALA A CA 1
ATOM 1341 C C . ALA A 1 186 ? -6.514 -2.266 16.538 1.00 72.00 186 ALA A C 1
ATOM 1343 O O . ALA A 1 186 ? -5.687 -2.393 15.640 1.00 72.00 186 ALA A O 1
ATOM 1344 N N . LEU A 1 187 ? -7.391 -1.253 16.526 1.00 79.38 187 LEU A N 1
ATOM 1345 C CA . LEU A 1 187 ? -7.442 -0.236 15.466 1.00 79.38 187 LEU A CA 1
ATOM 1346 C C . LEU A 1 187 ? -6.149 0.594 15.352 1.00 79.38 187 LEU A C 1
ATOM 1348 O O . LEU A 1 187 ? -5.840 1.117 14.277 1.00 79.38 187 LEU A O 1
ATOM 1352 N N . GLN A 1 188 ? -5.377 0.720 16.437 1.00 78.19 188 GLN A N 1
ATOM 1353 C CA . GLN A 1 188 ? -4.079 1.402 16.414 1.00 78.19 188 GLN A CA 1
ATOM 1354 C C . GLN A 1 188 ? -3.004 0.609 15.659 1.00 78.19 188 GLN A C 1
ATOM 1356 O O . GLN A 1 188 ? -2.069 1.218 15.140 1.00 78.19 188 GLN A O 1
ATOM 1361 N N . GLN A 1 189 ? -3.166 -0.713 15.534 1.00 76.75 189 GLN A N 1
ATOM 1362 C CA . GLN A 1 189 ? -2.229 -1.592 14.826 1.00 76.75 189 GLN A CA 1
ATOM 1363 C C . GLN A 1 189 ? -2.311 -1.435 13.302 1.00 76.75 189 GLN A C 1
ATOM 1365 O O . GLN A 1 189 ? -1.359 -1.755 12.598 1.00 76.75 189 GLN A O 1
ATOM 1370 N N . VAL A 1 190 ? -3.415 -0.884 12.783 1.00 77.81 190 VAL A N 1
ATOM 1371 C CA . VAL A 1 190 ? -3.521 -0.474 11.378 1.00 77.81 190 VAL A CA 1
ATOM 1372 C C . VAL A 1 190 ? -2.675 0.781 11.183 1.00 77.81 190 VAL A C 1
ATOM 1374 O O . VAL A 1 190 ? -3.180 1.888 11.348 1.00 77.81 190 VAL A O 1
ATOM 1377 N N . ALA A 1 191 ? -1.378 0.628 10.927 1.00 79.19 191 ALA A N 1
ATOM 1378 C CA . ALA A 1 191 ? -0.420 1.729 10.862 1.00 79.19 191 ALA A CA 1
ATOM 1379 C C . ALA A 1 191 ? -0.076 2.120 9.412 1.00 79.19 191 ALA A C 1
ATOM 1381 O O . ALA A 1 191 ? -0.110 1.268 8.523 1.00 79.19 191 ALA A O 1
ATOM 1382 N N . PRO A 1 192 ? 0.266 3.395 9.147 1.00 80.12 192 PRO A N 1
ATOM 1383 C CA . PRO A 1 192 ? 0.782 3.799 7.844 1.00 80.12 192 PRO A CA 1
ATOM 1384 C C . PRO A 1 192 ? 2.112 3.108 7.520 1.00 80.12 192 PRO A C 1
ATOM 1386 O O . PRO A 1 192 ? 2.982 2.999 8.384 1.00 80.12 192 PRO A O 1
ATOM 1389 N N . LEU A 1 193 ? 2.293 2.720 6.259 1.00 81.38 193 LEU A N 1
ATOM 1390 C CA . LEU A 1 193 ? 3.561 2.243 5.717 1.00 81.38 193 LEU A CA 1
ATOM 1391 C C . LEU A 1 193 ? 4.416 3.450 5.306 1.00 81.38 193 LEU A C 1
ATOM 1393 O O . LEU A 1 193 ? 4.242 4.019 4.224 1.00 81.38 193 LEU A O 1
ATOM 1397 N N . TYR A 1 194 ? 5.330 3.861 6.185 1.00 79.81 194 TYR A N 1
ATOM 1398 C CA . TYR A 1 194 ? 6.294 4.921 5.896 1.00 79.81 194 TYR A CA 1
ATOM 1399 C C . TYR A 1 194 ? 7.550 4.339 5.248 1.00 79.81 194 TYR A C 1
ATOM 1401 O O . TYR A 1 194 ? 8.274 3.569 5.867 1.00 79.81 194 TYR A O 1
ATOM 1409 N N . VAL A 1 195 ? 7.811 4.728 4.000 1.00 75.44 195 VAL A N 1
ATOM 1410 C CA . VAL A 1 195 ? 9.016 4.309 3.257 1.00 75.44 195 VAL A CA 1
ATOM 1411 C C . VAL A 1 195 ? 10.189 5.257 3.498 1.00 75.44 195 VAL A C 1
ATOM 1413 O O . VAL A 1 195 ? 11.344 4.852 3.484 1.00 75.44 195 VAL A O 1
ATOM 1416 N N . VAL A 1 196 ? 9.893 6.533 3.741 1.00 73.25 196 VAL A N 1
ATOM 1417 C CA . VAL A 1 196 ? 10.885 7.545 4.112 1.00 73.25 196 VAL A CA 1
ATOM 1418 C C . VAL A 1 196 ? 10.609 7.945 5.557 1.00 73.25 196 VAL A C 1
ATOM 1420 O O . VAL A 1 196 ? 9.449 8.246 5.866 1.00 73.25 196 VAL A O 1
ATOM 1423 N N . PRO A 1 197 ? 11.631 7.968 6.431 1.00 63.84 197 PRO A N 1
ATOM 1424 C CA . PRO A 1 197 ? 11.460 8.412 7.805 1.00 63.84 197 PRO A CA 1
ATOM 1425 C C . PRO A 1 197 ? 10.958 9.856 7.842 1.00 63.84 197 PRO A C 1
ATOM 1427 O O . PRO A 1 197 ? 11.313 10.708 7.022 1.00 63.84 197 PRO A O 1
ATOM 1430 N N . SER A 1 198 ? 10.098 10.141 8.808 1.00 64.31 198 SER A N 1
ATOM 1431 C CA . SER A 1 198 ? 9.567 11.476 9.027 1.00 64.31 198 SER A CA 1
ATOM 1432 C C . SER A 1 198 ? 10.665 12.454 9.457 1.00 64.31 198 SER A C 1
ATOM 1434 O O . SER A 1 198 ? 11.699 12.084 10.010 1.00 64.31 198 SER A O 1
ATOM 1436 N N . GLN A 1 199 ? 10.405 13.751 9.279 1.00 62.66 199 GLN A N 1
ATOM 1437 C CA . GLN A 1 199 ? 11.300 14.819 9.747 1.00 62.66 199 GLN A CA 1
ATOM 1438 C C . GLN A 1 199 ? 11.570 14.763 11.262 1.00 62.66 199 GLN A C 1
ATOM 1440 O O . GLN A 1 199 ? 12.621 15.208 11.712 1.00 62.66 199 GLN A O 1
ATOM 1445 N N . ALA A 1 200 ? 10.633 14.232 12.054 1.00 59.50 200 ALA A N 1
ATOM 1446 C CA . ALA A 1 200 ? 10.818 14.054 13.492 1.00 59.50 200 ALA A CA 1
ATOM 1447 C C . ALA A 1 200 ? 11.811 12.922 13.800 1.00 59.50 200 ALA A C 1
ATOM 1449 O O . ALA A 1 200 ? 12.683 13.096 14.644 1.00 59.50 200 ALA A O 1
ATOM 1450 N N . GLU A 1 201 ? 11.725 11.806 13.075 1.00 63.50 201 GLU A N 1
ATOM 1451 C CA . GLU A 1 201 ? 12.653 10.675 13.207 1.00 63.50 201 GLU A CA 1
ATOM 1452 C C . GLU A 1 201 ? 14.056 11.059 12.723 1.00 63.50 201 GLU A C 1
ATOM 1454 O O . GLU A 1 201 ? 15.031 10.814 13.425 1.00 63.50 201 GLU A O 1
ATOM 1459 N N . LEU A 1 202 ? 14.160 11.775 11.598 1.00 69.62 202 LEU A N 1
ATOM 1460 C CA . LEU A 1 202 ? 15.437 12.298 11.099 1.00 69.62 202 LEU A CA 1
ATOM 1461 C C . LEU A 1 202 ? 16.118 13.238 12.111 1.00 69.62 202 LEU A C 1
ATOM 1463 O O . LEU A 1 202 ? 17.315 13.114 12.362 1.00 69.62 202 LEU A O 1
ATOM 1467 N N . LYS A 1 203 ? 15.359 14.147 12.740 1.00 62.53 203 LYS A N 1
ATOM 1468 C CA . LYS A 1 203 ? 15.877 15.041 13.793 1.00 62.53 203 LYS A CA 1
ATOM 1469 C C . LYS A 1 203 ? 16.262 14.293 15.069 1.00 62.53 203 LYS A C 1
ATOM 1471 O O . LYS A 1 203 ? 17.219 14.679 15.739 1.00 62.53 203 LYS A O 1
ATOM 1476 N N . TRP A 1 204 ? 15.540 13.231 15.417 1.00 62.34 204 TRP A N 1
ATOM 1477 C CA . TRP A 1 204 ? 15.892 12.386 16.557 1.00 62.34 204 TRP A CA 1
ATOM 1478 C C . TRP A 1 204 ? 17.233 11.691 16.312 1.00 62.34 204 TRP A C 1
ATOM 1480 O O . TRP A 1 204 ? 18.124 11.785 17.153 1.00 62.34 204 TRP A O 1
ATOM 1490 N N . MET A 1 205 ? 17.404 11.054 15.150 1.00 65.06 205 MET A N 1
ATOM 1491 C CA . MET A 1 205 ? 18.645 10.358 14.789 1.00 65.06 205 MET A CA 1
ATOM 1492 C C . MET A 1 205 ? 19.851 11.311 14.837 1.00 65.06 205 MET A C 1
ATOM 1494 O O . MET A 1 205 ? 20.859 10.994 15.456 1.00 65.06 205 MET A O 1
ATOM 1498 N N . GLN A 1 206 ? 19.703 12.536 14.321 1.00 68.25 206 GLN A N 1
ATOM 1499 C CA . GLN A 1 206 ? 20.752 13.567 14.374 1.00 68.25 206 GLN A CA 1
ATOM 1500 C C . GLN A 1 206 ? 21.108 14.037 15.792 1.00 68.25 206 GLN A C 1
ATOM 1502 O O . GLN A 1 206 ? 22.248 14.411 16.051 1.00 68.25 206 GLN A O 1
ATOM 1507 N N . THR A 1 207 ? 20.144 14.056 16.714 1.00 67.00 207 THR A N 1
ATOM 1508 C CA . THR A 1 207 ? 20.373 14.528 18.092 1.00 67.00 207 THR A CA 1
ATOM 1509 C C . THR A 1 207 ? 20.924 13.445 19.018 1.00 67.00 207 THR A C 1
ATOM 1511 O O . THR A 1 207 ? 21.533 13.787 20.027 1.00 67.00 207 THR A O 1
ATOM 1514 N N . HIS A 1 208 ? 20.758 12.161 18.682 1.00 58.97 208 HIS A N 1
ATOM 1515 C CA . HIS A 1 208 ? 21.189 11.038 19.524 1.00 58.97 208 HIS A CA 1
ATOM 1516 C C . HIS A 1 208 ? 22.429 10.291 18.999 1.00 58.97 208 HIS A C 1
ATOM 1518 O O . HIS A 1 208 ? 23.088 9.635 19.799 1.00 58.97 208 HIS A O 1
ATOM 1524 N N . ASP A 1 209 ? 22.828 10.463 17.731 1.00 55.75 209 ASP A N 1
ATOM 1525 C CA . ASP A 1 209 ? 24.141 9.998 17.232 1.00 55.75 209 ASP A CA 1
ATOM 1526 C C . ASP A 1 209 ? 25.322 10.853 17.740 1.00 55.75 209 ASP A C 1
ATOM 1528 O O . ASP A 1 209 ? 26.480 10.462 17.622 1.00 55.75 209 ASP A O 1
ATOM 1532 N N . HIS A 1 210 ? 25.062 12.017 18.348 1.00 49.34 210 HIS A N 1
ATOM 1533 C CA . HIS A 1 210 ? 26.093 12.874 18.953 1.00 49.34 210 HIS A CA 1
ATOM 1534 C C . HIS A 1 210 ? 26.314 12.642 20.459 1.00 49.34 210 HIS A C 1
ATOM 1536 O O . HIS A 1 210 ? 27.115 13.349 21.065 1.00 49.34 210 HIS A O 1
ATOM 1542 N N . ALA A 1 211 ? 25.658 11.648 21.068 1.00 45.53 211 ALA A N 1
ATOM 1543 C CA . ALA A 1 211 ? 25.809 11.315 22.492 1.00 45.53 211 ALA A CA 1
ATOM 1544 C C . ALA A 1 211 ? 26.686 10.068 22.744 1.00 45.53 211 ALA A C 1
ATOM 1546 O O . ALA A 1 211 ? 26.517 9.383 23.752 1.00 45.53 211 ALA A O 1
ATOM 1547 N N . GLY A 1 212 ? 27.602 9.759 21.820 1.00 49.81 212 GLY A N 1
ATOM 1548 C CA . GLY A 1 212 ? 28.474 8.584 21.873 1.00 49.81 212 GLY A CA 1
ATOM 1549 C C . GLY A 1 212 ? 29.943 8.890 21.585 1.00 49.81 212 GLY A C 1
ATOM 1550 O O . GLY A 1 212 ? 30.507 8.288 20.678 1.00 49.81 212 GLY A O 1
ATOM 1551 N N . HIS A 1 213 ? 30.552 9.802 22.348 1.00 36.84 213 HIS A N 1
ATOM 1552 C CA . HIS A 1 213 ? 32.003 9.877 22.561 1.00 36.84 213 HIS A CA 1
ATOM 1553 C C . HIS A 1 213 ? 32.297 10.243 24.014 1.00 36.84 213 HIS A C 1
ATOM 1555 O O . HIS A 1 213 ? 31.668 11.204 24.510 1.00 36.84 213 HIS A O 1
#

pLDDT: mean 75.18, std 20.75, range [29.02, 97.56]

Foldseek 3Di:
DDPVVVLVVVLVVVVVVLQDDDDDDDDDDDDDDDDDDDDPPDPPDDDPPGPVPDQAEEDAQDDDDPVVNVVRLVVRLSVCQSVQHFYHYDYLVLLQLLQCVVVVDFAWEKEWEDDPDQKTFIFIDTPPDDPPNGDQTAIDGQEGDPVLHAYAYAQDAGHRHHHDDRDVVSVVVVVVVDDGDTDDVRSPVSHHRDSDDDPVVVVVCVVPVVPDD

Radius of gyration: 22.23 Å; chains: 1; bounding box: 75×34×62 Å

Secondary structure (DSSP, 8-state):
--HHHHHHHHHHHHHHHHH-------------------------PPP---GGG---EEEEEESS-HHHHHHHHHHHHHHHHHHT--EEEEEHHHHHHHHHHHTT--EEEEEEEE-STTEEEEEEEEESPPTT-PPPPEEEESB--TT---EEEETS-BBTEEEE---HHHHHHHHHHS----SHHHHTTS----SS--HHHHHHHHHHTTS--

Sequence (213 aa):
MNLAARLREMTGEMLAALDGPDRAGSPRDGPGPDGPGAAPVRSAAPRASDFAGLDRLGVCTGPGSLTGLRVALSFFRAIALARGLPLVGLDLFTWGAHTLAAQGRTGPVRLLAPAFLDQAFAADLILPLAPYDLPAPFLAPRAAAPDGRPAWGLRFAAEGAERLDPDPAVLHRLMGELPAPVGPAALQQVAPLYVVPSQAELKWMQTHDHAGH